Protein AF-0000000073277834 (afdb_homodimer)

Radius of gyration: 20.53 Å; Cα contacts (8 Å, |Δi|>4): 760; chains: 2; bounding box: 48×57×49 Å

Nearest PDB structures (foldseek):
  3ek3-assembly1_A-2  TM=9.175E-01  e=6.350E-20  Bacteroides fragilis NCTC 9343
  3pxv-assembly2_C  TM=8.955E-01  e=4.934E-17  Desulfitobacterium hafniense DCB-2
  3m5k-assembly1_B  TM=8.252E-01  e=4.790E-15  Parabacteroides distasonis ATCC 8503
  2ifa-assembly3_E  TM=7.719E-01  e=2.892E-09  Streptococcus mutans UA159
  8cqv-assembly1_B  TM=7.677E-01  e=5.901E-09  Bacteroides thetaiotaomicron

pLDDT: mean 97.4, std 3.64, range [61.84, 99.0]

Solvent-accessible surface area (backbone atoms only — not comparable to full-atom values): 19742 Å² total; per-residue (Å²): 131,85,57,66,52,53,51,49,45,67,64,54,61,78,45,72,50,40,30,78,58,67,70,51,70,67,58,51,49,52,24,52,51,32,25,63,43,35,70,31,54,90,69,46,66,38,49,32,38,37,36,37,54,27,66,67,59,55,49,48,49,32,52,49,13,30,51,46,26,48,68,41,92,43,67,71,46,19,51,49,26,68,68,48,72,59,75,54,39,66,34,39,31,36,37,37,38,22,17,33,73,80,41,83,36,93,47,33,65,46,30,39,27,22,14,48,44,35,24,50,52,34,32,42,71,71,68,31,27,29,31,84,33,65,70,54,47,46,33,63,71,35,61,78,65,46,60,74,63,66,66,58,89,63,46,45,78,66,41,32,35,26,35,22,37,51,38,82,87,68,82,76,77,81,82,84,71,79,77,89,35,68,49,78,42,108,130,86,57,66,50,51,50,46,46,65,63,53,61,78,45,72,50,40,30,79,59,68,71,52,70,67,58,50,49,52,24,52,51,33,26,65,41,36,70,32,46,90,68,46,66,39,48,34,38,37,36,36,55,26,67,68,58,54,50,48,48,32,52,50,14,31,51,46,25,49,67,41,92,43,66,70,46,20,50,47,27,70,67,48,72,60,74,57,38,66,34,39,30,36,36,36,38,19,19,34,73,81,48,82,36,90,44,34,65,47,30,39,26,22,14,49,43,36,23,50,50,35,31,42,72,70,67,32,29,29,30,83,33,64,70,54,47,46,31,62,71,37,60,77,64,45,60,73,63,66,66,58,90,64,46,44,78,65,41,31,36,26,35,21,37,51,39,82,88,67,82,76,78,82,82,84,68,79,75,90,35,67,46,78,42,109

Organism: Clostridium novyi (strain NT) (NCBI:txid386415)

Foldseek 3Di:
DDDPLVVLVQPQDAAQAFDLDADDPVLVVQLQVLLQPFDFDVSQSFKDKQKDQDQVLQQVLQLQLLVLQCPDPDPVSNVCSVPDDRLLNSFRMKIWMKGQQPTPGPDRVVSNVRSVVSSSSSLSVVQKHKHKGQSSVSSQVVVVSVVVSVDDPRIRTGTMMGIHHHDPPDDDDRDDDDPPPDDDDD/DDDPLVVLVQPQDAAQAFDLDADDPVLVVQLQVLLQPFDFAVSQSFKDKQKDQDQVLQQVLQLQLLVLQCPDPDPVSNVCSVPDDRLLNSFRMKIWMKGQQPTPRVDRVVSNVRSVVSSSSSLSVVQKHKHKGQSSVSSQVVVVSVVVSVDDPRIRTGTMMGIHHHDPPDDDDRDDDDPPPDDDDD

Structure (mmCIF, N/CA/C/O backbone):
data_AF-0000000073277834-model_v1
#
loop_
_entity.id
_entity.type
_entity.pdbx_description
1 polymer 'Nitroreductase family protein, putative'
#
loop_
_atom_site.group_PDB
_atom_site.id
_atom_site.type_symbol
_atom_site.label_atom_id
_atom_site.label_alt_id
_atom_site.label_comp_id
_atom_site.label_asym_id
_atom_site.label_entity_id
_atom_site.label_seq_id
_atom_site.pdbx_PDB_ins_code
_atom_site.Cartn_x
_atom_site.Cartn_y
_atom_site.Cartn_z
_atom_site.occupancy
_atom_site.B_iso_or_equiv
_atom_site.auth_seq_id
_atom_site.auth_comp_id
_atom_site.auth_asym_id
_atom_site.auth_atom_id
_atom_site.pdbx_PDB_model_num
ATOM 1 N N . MET A 1 1 ? -11.984 -4.363 24.672 1 61.84 1 MET A N 1
ATOM 2 C CA . MET A 1 1 ? -11.992 -5.457 23.703 1 61.84 1 MET A CA 1
ATOM 3 C C . MET A 1 1 ? -10.961 -5.219 22.609 1 61.84 1 MET A C 1
ATOM 5 O O . MET A 1 1 ? -10.734 -4.078 22.203 1 61.84 1 MET A O 1
ATOM 9 N N . SER A 1 2 ? -10.102 -6.273 22.203 1 87.31 2 SER A N 1
ATOM 10 C CA . SER A 1 2 ? -8.969 -6.082 21.297 1 87.31 2 SER A CA 1
ATOM 11 C C . SER A 1 2 ? -9.445 -5.715 19.891 1 87.31 2 SER A C 1
ATOM 13 O O . SER A 1 2 ? -10.531 -6.121 19.469 1 87.31 2 SER A O 1
ATOM 15 N N . ASN A 1 3 ? -9.023 -4.691 19.234 1 97.62 3 ASN A N 1
ATOM 16 C CA . ASN A 1 3 ? -9.375 -4.258 17.891 1 97.62 3 ASN A CA 1
ATOM 17 C C . ASN A 1 3 ? -8.984 -5.301 16.844 1 97.62 3 ASN A C 1
ATOM 19 O O . ASN A 1 3 ? -7.801 -5.488 16.562 1 97.62 3 ASN A O 1
ATOM 23 N N . VAL A 1 4 ? -9.992 -5.977 16.281 1 98.31 4 VAL A N 1
ATOM 24 C CA . VAL A 1 4 ? -9.805 -7.121 15.398 1 98.31 4 VAL A CA 1
ATOM 25 C C . VAL A 1 4 ? -9 -6.699 14.172 1 98.31 4 VAL A C 1
ATOM 27 O O . VAL A 1 4 ? -8.188 -7.469 13.656 1 98.31 4 VAL A O 1
ATOM 30 N N . VAL A 1 5 ? -9.203 -5.5 13.648 1 98.88 5 VAL A N 1
ATOM 31 C CA . VAL A 1 5 ? -8.492 -4.996 12.484 1 98.88 5 VAL A CA 1
ATOM 32 C C . VAL A 1 5 ? -7.004 -4.859 12.805 1 98.88 5 VAL A C 1
ATOM 34 O O . VAL A 1 5 ? -6.156 -5.367 12.062 1 98.88 5 VAL A O 1
ATOM 37 N N . ILE A 1 6 ? -6.672 -4.258 13.891 1 98.75 6 ILE A N 1
ATOM 38 C CA . ILE A 1 6 ? -5.289 -4.039 14.297 1 98.75 6 ILE A CA 1
ATOM 39 C C . ILE A 1 6 ? -4.621 -5.375 14.609 1 98.75 6 ILE A C 1
ATOM 41 O O . ILE A 1 6 ? -3.471 -5.605 14.234 1 98.75 6 ILE A O 1
ATOM 45 N N . GLU A 1 7 ? -5.324 -6.273 15.25 1 98.44 7 GLU A N 1
ATOM 46 C CA . GLU A 1 7 ? -4.789 -7.605 15.516 1 98.44 7 GLU A CA 1
ATOM 47 C C . GLU A 1 7 ? -4.48 -8.352 14.219 1 98.44 7 GLU A C 1
ATOM 49 O O . GLU A 1 7 ? -3.477 -9.055 14.125 1 98.44 7 GLU A O 1
ATOM 54 N N . THR A 1 8 ? -5.387 -8.25 13.242 1 98.75 8 THR A N 1
ATOM 55 C CA . THR A 1 8 ? -5.172 -8.891 11.953 1 98.75 8 THR A CA 1
ATOM 56 C C . THR A 1 8 ? -3.93 -8.32 11.266 1 98.75 8 THR A C 1
ATOM 58 O O . THR A 1 8 ? -3.115 -9.07 10.727 1 98.75 8 THR A O 1
ATOM 61 N N . ILE A 1 9 ? -3.758 -6.969 11.312 1 98.81 9 ILE A N 1
ATOM 62 C CA . ILE A 1 9 ? -2.586 -6.312 10.742 1 98.81 9 ILE A CA 1
ATOM 63 C C . ILE A 1 9 ? -1.319 -6.855 11.398 1 98.81 9 ILE A C 1
ATOM 65 O O . ILE A 1 9 ? -0.36 -7.219 10.711 1 98.81 9 ILE A O 1
ATOM 69 N N . LYS A 1 10 ? -1.304 -6.992 12.656 1 97.81 10 LYS A N 1
ATOM 70 C CA . LYS A 1 10 ? -0.118 -7.398 13.406 1 97.81 10 LYS A CA 1
ATOM 71 C C . LYS A 1 10 ? 0.177 -8.883 13.211 1 97.81 10 LYS A C 1
ATOM 73 O O . LYS A 1 10 ? 1.327 -9.312 13.328 1 97.81 10 LYS A O 1
ATOM 78 N N . SER A 1 11 ? -0.834 -9.656 12.906 1 96.62 11 SER A N 1
ATOM 79 C CA . SER A 1 11 ? -0.681 -11.102 12.812 1 96.62 11 SER A CA 1
ATOM 80 C C . SER A 1 11 ? -0.327 -11.531 11.391 1 96.62 11 SER A C 1
ATOM 82 O O . SER A 1 11 ? 0.136 -12.656 11.172 1 96.62 11 SER A O 1
ATOM 84 N N . ARG A 1 12 ? -0.634 -10.68 10.422 1 98 12 ARG A N 1
ATOM 85 C CA . ARG A 1 12 ? -0.376 -11.047 9.0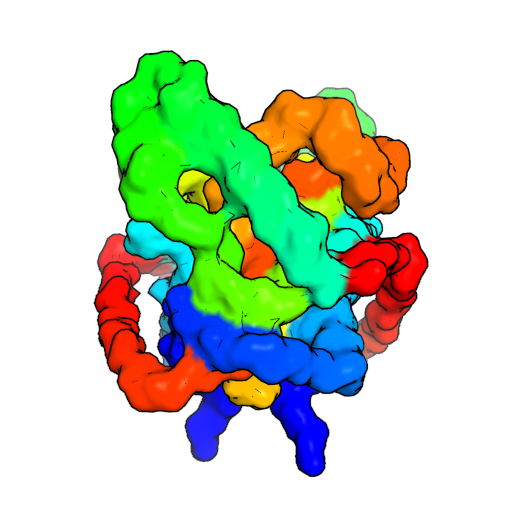31 1 98 12 ARG A CA 1
ATOM 86 C C . ARG A 1 12 ? 1.104 -11.352 8.812 1 98 12 ARG A C 1
ATOM 88 O O . ARG A 1 12 ? 1.968 -10.594 9.258 1 98 12 ARG A O 1
ATOM 95 N N . ARG A 1 13 ? 1.433 -12.461 8.148 1 97.81 13 ARG A N 1
ATOM 96 C CA . ARG A 1 13 ? 2.766 -12.914 7.762 1 97.81 13 ARG A CA 1
ATOM 97 C C . ARG A 1 13 ? 2.785 -13.391 6.312 1 97.81 13 ARG A C 1
ATOM 99 O O . ARG A 1 13 ? 1.758 -13.82 5.781 1 97.81 13 ARG A O 1
ATOM 106 N N . SER A 1 14 ? 3.965 -13.227 5.762 1 98.19 14 SER A N 1
ATOM 107 C CA . SER A 1 14 ? 4.148 -13.891 4.473 1 98.19 14 SER A CA 1
ATOM 108 C C . SER A 1 14 ? 4.152 -15.406 4.629 1 98.19 14 SER A C 1
ATOM 110 O O . SER A 1 14 ? 4.984 -15.961 5.355 1 98.19 14 SER A O 1
ATOM 112 N N . ILE A 1 15 ? 3.186 -16.047 3.971 1 98.38 15 ILE A N 1
ATOM 113 C CA . ILE A 1 15 ? 3.061 -17.5 4.051 1 98.38 15 ILE A CA 1
ATOM 114 C C . ILE A 1 15 ? 3.678 -18.141 2.811 1 98.38 15 ILE A C 1
ATOM 116 O O . ILE A 1 15 ? 3.373 -17.734 1.683 1 98.38 15 ILE A O 1
ATOM 120 N N . ARG A 1 16 ? 4.5 -19.156 2.996 1 97.75 16 ARG A N 1
ATOM 121 C CA . ARG A 1 16 ? 5.262 -19.734 1.901 1 97.75 16 ARG A CA 1
ATOM 122 C C . ARG A 1 16 ? 5.043 -21.25 1.829 1 97.75 16 ARG A C 1
ATOM 124 O O . ARG A 1 16 ? 5.891 -21.984 1.32 1 97.75 16 ARG A O 1
ATOM 131 N N . SER A 1 17 ? 4.008 -21.703 2.414 1 98 17 SER A N 1
ATOM 132 C CA . SER A 1 17 ? 3.602 -23.094 2.385 1 98 17 SER A CA 1
ATOM 133 C C . SER A 1 17 ? 2.082 -23.234 2.34 1 98 17 SER A C 1
ATOM 135 O O . SER A 1 17 ? 1.388 -22.797 3.256 1 98 17 SER A O 1
ATOM 137 N N . TYR A 1 18 ? 1.615 -23.969 1.309 1 98.44 18 TYR A N 1
ATOM 138 C CA . TYR A 1 18 ? 0.178 -24 1.061 1 98.44 18 TYR A CA 1
ATOM 139 C C . TYR A 1 18 ? -0.321 -25.422 0.875 1 98.44 18 TYR A C 1
ATOM 141 O O . TYR A 1 18 ? 0.423 -26.297 0.416 1 98.44 18 TYR A O 1
ATOM 149 N N . LYS A 1 19 ? -1.566 -25.594 1.25 1 98.38 19 LYS A N 1
ATOM 150 C CA . LYS A 1 19 ? -2.27 -26.797 0.83 1 98.38 19 LYS A CA 1
ATOM 151 C C . LYS A 1 19 ? -2.594 -26.75 -0.661 1 98.38 19 LYS A C 1
ATOM 153 O O . LYS A 1 19 ? -2.668 -25.672 -1.255 1 98.38 19 LYS A O 1
ATOM 158 N N . LYS A 1 20 ? -2.877 -27.953 -1.21 1 97.38 20 LYS A N 1
ATOM 159 C CA . LYS A 1 20 ? -3.209 -28.062 -2.629 1 97.38 20 LYS A CA 1
ATOM 160 C C . LYS A 1 20 ? -4.633 -27.578 -2.895 1 97.38 20 LYS A C 1
ATOM 162 O O . LYS A 1 20 ? -4.949 -27.141 -4 1 97.38 20 LYS A O 1
ATOM 167 N N . GLU A 1 21 ? -5.434 -27.656 -1.884 1 98.25 21 GLU A N 1
ATOM 168 C CA . GLU A 1 21 ? -6.848 -27.297 -1.992 1 98.25 21 GLU A CA 1
ATOM 169 C C . GLU A 1 21 ? -7.02 -25.844 -2.439 1 98.25 21 GLU A C 1
ATOM 171 O O . GLU A 1 21 ? -6.379 -24.953 -1.896 1 98.25 21 GLU A O 1
ATOM 176 N N . GLN A 1 22 ? -7.852 -25.656 -3.516 1 98.75 22 GLN A N 1
ATOM 177 C CA . GLN A 1 22 ? -8.148 -24.312 -4.012 1 98.75 22 GLN A CA 1
ATOM 178 C C . GLN A 1 22 ? -9.039 -23.547 -3.035 1 98.75 22 GLN A C 1
ATOM 180 O O . GLN A 1 22 ? -9.883 -24.141 -2.365 1 98.75 22 GLN A O 1
ATOM 185 N N . ILE A 1 23 ? -8.828 -22.281 -2.939 1 98.88 23 ILE A N 1
ATOM 186 C CA . ILE A 1 23 ? -9.727 -21.469 -2.117 1 98.88 23 ILE A CA 1
ATOM 187 C C . ILE A 1 23 ? -11.102 -21.406 -2.775 1 98.88 23 ILE A C 1
ATOM 189 O O . ILE A 1 23 ? -11.234 -21.609 -3.982 1 98.88 23 ILE A O 1
ATOM 193 N N . SER A 1 24 ? -12.117 -21.078 -2.033 1 98.75 24 SER A N 1
ATOM 194 C CA . SER A 1 24 ? -13.469 -21.016 -2.584 1 98.75 24 SER A CA 1
ATOM 195 C C . SER A 1 24 ? -13.664 -19.75 -3.41 1 98.75 24 SER A C 1
ATOM 197 O O . SER A 1 24 ? -12.945 -18.75 -3.229 1 98.75 24 SER A O 1
ATOM 199 N N . ASP A 1 25 ? -14.656 -19.812 -4.281 1 98.44 25 ASP A N 1
ATOM 200 C CA . ASP A 1 25 ? -15.016 -18.641 -5.062 1 98.44 25 ASP A CA 1
ATOM 201 C C . ASP A 1 25 ? -15.414 -17.484 -4.152 1 98.44 25 ASP A C 1
ATOM 203 O O . ASP A 1 25 ? -15.109 -16.328 -4.449 1 98.44 25 ASP A O 1
ATOM 207 N N . LYS A 1 26 ? -16.125 -17.797 -3.119 1 98.5 26 LYS A N 1
ATOM 208 C CA . LYS A 1 26 ? -16.547 -16.75 -2.184 1 98.5 26 LYS A CA 1
ATOM 209 C C . LYS A 1 26 ? -15.352 -16.062 -1.547 1 98.5 26 LYS A C 1
ATOM 211 O O . LYS A 1 26 ? -15.297 -14.828 -1.488 1 98.5 26 LYS A O 1
ATOM 216 N N . GLN A 1 27 ? -14.391 -16.844 -1.064 1 98.81 27 GLN A N 1
ATOM 217 C CA . GLN A 1 27 ? -13.172 -16.297 -0.481 1 98.81 27 GLN A CA 1
ATOM 218 C C . GLN A 1 27 ? -12.422 -15.43 -1.489 1 98.81 27 GLN A C 1
ATOM 220 O O . GLN A 1 27 ? -11.984 -14.328 -1.164 1 98.81 27 GLN A O 1
ATOM 225 N N . LEU A 1 28 ? -12.289 -15.961 -2.688 1 98.88 28 LEU A N 1
ATOM 226 C CA . LEU A 1 28 ? -11.602 -15.219 -3.742 1 98.88 28 LEU A CA 1
ATOM 227 C C . LEU A 1 28 ? -12.305 -13.891 -4.012 1 98.88 28 LEU A C 1
ATOM 229 O O . LEU A 1 28 ? -11.648 -12.852 -4.129 1 98.88 28 LEU A O 1
ATOM 233 N N . GLN A 1 29 ? -13.594 -13.906 -4.102 1 98.69 29 GLN A N 1
ATOM 234 C CA . GLN A 1 29 ? -14.344 -12.688 -4.379 1 98.69 29 GLN A CA 1
ATOM 235 C C . GLN A 1 29 ? -14.18 -11.672 -3.26 1 98.69 29 GLN A C 1
ATOM 237 O O . GLN A 1 29 ? -14.094 -10.469 -3.516 1 98.69 29 GLN A O 1
ATOM 242 N N . GLU A 1 30 ? -14.172 -12.094 -2.025 1 98.75 30 GLU A N 1
ATOM 243 C CA . GLU A 1 30 ? -13.961 -11.203 -0.89 1 98.75 30 GLU A CA 1
ATOM 244 C C . GLU A 1 30 ? -12.586 -10.547 -0.946 1 98.75 30 GLU A C 1
ATOM 246 O O . GLU A 1 30 ? -12.445 -9.359 -0.653 1 98.75 30 GLU A O 1
ATOM 251 N N . ILE A 1 31 ? -11.602 -11.32 -1.317 1 98.94 31 ILE A N 1
ATOM 252 C CA . ILE A 1 31 ? -10.242 -10.805 -1.438 1 98.94 31 ILE A CA 1
ATOM 253 C C . ILE A 1 31 ? -10.188 -9.758 -2.547 1 98.94 31 ILE A C 1
ATOM 255 O O . ILE A 1 31 ? -9.633 -8.672 -2.354 1 98.94 31 ILE A O 1
ATOM 259 N N . LEU A 1 32 ? -10.766 -10.07 -3.713 1 98.94 32 LEU A N 1
ATOM 260 C CA . LEU A 1 32 ? -10.773 -9.148 -4.844 1 98.94 32 LEU A CA 1
ATOM 261 C C . LEU A 1 32 ? -11.562 -7.883 -4.516 1 98.94 32 LEU A C 1
ATOM 263 O O . LEU A 1 32 ? -11.141 -6.777 -4.863 1 98.94 32 LEU A O 1
ATOM 267 N N . ASP A 1 33 ? -12.68 -8.047 -3.824 1 98.69 33 ASP A N 1
ATOM 268 C CA . ASP A 1 33 ? -13.469 -6.898 -3.391 1 98.69 33 ASP A CA 1
ATOM 269 C C . ASP A 1 33 ? -12.656 -5.984 -2.479 1 98.69 33 ASP A C 1
ATOM 271 O O . ASP A 1 33 ? -12.727 -4.758 -2.598 1 98.69 33 ASP A O 1
ATOM 275 N N . ALA A 1 34 ? -11.922 -6.555 -1.576 1 98.94 34 ALA A N 1
ATOM 276 C CA . ALA A 1 34 ? -11.062 -5.766 -0.703 1 98.94 34 ALA A CA 1
ATOM 277 C C . ALA A 1 34 ? -10.062 -4.949 -1.515 1 98.94 34 ALA A C 1
ATOM 279 O O . ALA A 1 34 ? -9.844 -3.768 -1.231 1 98.94 34 ALA A O 1
ATOM 280 N N . GLY A 1 35 ? -9.461 -5.574 -2.527 1 98.94 35 GLY A N 1
ATOM 281 C CA . GLY A 1 35 ? -8.547 -4.848 -3.396 1 98.94 35 GLY A CA 1
ATOM 282 C C . GLY A 1 35 ? -9.203 -3.674 -4.098 1 98.94 35 GLY A C 1
ATOM 283 O O . GLY A 1 35 ? -8.633 -2.58 -4.148 1 98.94 35 GLY A O 1
ATOM 284 N N . MET A 1 36 ? -10.375 -3.852 -4.586 1 98.88 36 MET A N 1
ATOM 285 C CA . MET A 1 36 ? -11.078 -2.848 -5.379 1 98.88 36 MET A CA 1
ATOM 286 C C . MET A 1 36 ? -11.562 -1.699 -4.5 1 98.88 36 MET A C 1
ATOM 288 O O . MET A 1 36 ? -11.938 -0.641 -5.004 1 98.88 36 MET A O 1
ATOM 292 N N . HIS A 1 37 ? -11.547 -1.856 -3.191 1 98.75 37 HIS A N 1
ATOM 293 C CA . HIS A 1 37 ? -11.992 -0.815 -2.271 1 98.75 37 HIS A CA 1
ATOM 294 C C . HIS A 1 37 ? -10.812 -0.009 -1.738 1 98.75 37 HIS A C 1
ATOM 296 O O . HIS A 1 37 ? -10.984 0.858 -0.878 1 98.75 37 HIS A O 1
ATOM 302 N N . ALA A 1 38 ? -9.602 -0.316 -2.229 1 98.88 38 ALA A N 1
ATOM 303 C CA . ALA A 1 38 ? -8.438 0.459 -1.803 1 98.88 38 ALA A CA 1
ATOM 304 C C . ALA A 1 38 ? -8.578 1.924 -2.207 1 98.88 38 ALA A C 1
ATOM 306 O O . ALA A 1 38 ? -9.281 2.246 -3.166 1 98.88 38 ALA A O 1
ATOM 307 N N . PRO A 1 39 ? -7.992 2.854 -1.4 1 98.56 39 PRO A N 1
ATOM 308 C CA . PRO A 1 39 ? -7.859 4.215 -1.93 1 98.56 39 PRO A CA 1
ATOM 309 C C . PRO A 1 39 ? -6.996 4.277 -3.188 1 98.56 39 PRO A C 1
ATOM 311 O O . PRO A 1 39 ? -6.156 3.4 -3.406 1 98.56 39 PRO A O 1
ATOM 314 N N . SER A 1 40 ? -7.242 5.246 -4.02 1 98.56 40 SER A N 1
ATOM 315 C CA . SER A 1 40 ? -6.426 5.555 -5.191 1 98.56 40 SER A CA 1
ATOM 316 C C . SER A 1 40 ? -6.398 7.055 -5.465 1 98.56 40 SER A C 1
ATOM 318 O O . SER A 1 40 ? -7.332 7.773 -5.102 1 98.56 40 SER A O 1
ATOM 320 N N . SER A 1 41 ? -5.242 7.492 -5.973 1 97.88 41 SER A N 1
ATOM 321 C CA . SER A 1 41 ? -5.125 8.898 -6.328 1 97.88 41 SER A CA 1
ATOM 322 C C . SER A 1 41 ? -6.262 9.336 -7.246 1 97.88 41 SER A C 1
ATOM 324 O O . SER A 1 41 ? -6.516 8.703 -8.273 1 97.88 41 SER A O 1
ATOM 326 N N . HIS A 1 42 ? -7.023 10.398 -6.781 1 95.81 42 HIS A N 1
ATOM 327 C CA . HIS A 1 42 ? -8.133 10.945 -7.543 1 95.81 42 HIS A CA 1
ATOM 328 C C . HIS A 1 42 ? -9.211 9.891 -7.789 1 95.81 42 HIS A C 1
ATOM 330 O O . HIS A 1 42 ? -9.922 9.953 -8.789 1 95.81 42 HIS A O 1
ATOM 336 N N . ASN A 1 43 ? -9.211 8.859 -6.93 1 96.88 43 ASN A N 1
ATOM 337 C CA . ASN A 1 43 ? -10.133 7.738 -7.086 1 96.88 43 ASN A CA 1
ATOM 338 C C . ASN A 1 43 ? -10.07 7.156 -8.492 1 96.88 43 ASN A C 1
ATOM 340 O O . ASN A 1 43 ? -11.102 6.797 -9.07 1 96.88 43 ASN A O 1
ATOM 344 N N . SER A 1 44 ? -8.875 7.051 -8.992 1 97.88 44 SER A N 1
ATOM 345 C CA . SER A 1 44 ? -8.68 6.586 -10.359 1 97.88 44 SER A CA 1
ATOM 346 C C . SER A 1 44 ? -8.93 5.086 -10.477 1 97.88 44 SER A C 1
ATOM 348 O O . SER A 1 44 ? -9.133 4.57 -11.578 1 97.88 44 SER A O 1
ATOM 350 N N . GLN A 1 45 ? -8.867 4.406 -9.352 1 98.31 45 GLN A N 1
ATOM 351 C CA . GLN A 1 45 ? -9.031 2.955 -9.391 1 98.31 45 GLN A CA 1
ATOM 352 C C . GLN A 1 45 ? -8.242 2.342 -10.547 1 98.31 45 GLN A C 1
ATOM 354 O O . GLN A 1 45 ? -8.797 1.591 -11.352 1 98.31 45 GLN A O 1
ATOM 359 N N . SER A 1 46 ? -6.898 2.625 -10.477 1 98.62 46 SER A N 1
ATOM 360 C CA . SER A 1 46 ? -6.031 2.414 -11.633 1 98.62 46 SER A CA 1
ATOM 361 C C . SER A 1 46 ? -5.547 0.969 -11.703 1 98.62 46 SER A C 1
ATOM 363 O O . SER A 1 46 ? -4.637 0.651 -12.477 1 98.62 46 SER A O 1
ATOM 365 N N . TRP A 1 47 ? -6.117 0.062 -11.062 1 98.88 47 TRP A N 1
ATOM 366 C CA . TRP A 1 47 ? -5.629 -1.31 -10.961 1 98.88 47 TRP A CA 1
ATOM 367 C C . TRP A 1 47 ? -6.391 -2.232 -11.906 1 98.88 47 TRP A C 1
ATOM 369 O O . TRP A 1 47 ? -7.5 -1.912 -12.336 1 98.88 47 TRP A O 1
ATOM 379 N N . HIS A 1 48 ? -5.801 -3.311 -12.234 1 98.88 48 HIS A N 1
ATOM 380 C CA . HIS A 1 48 ? -6.379 -4.492 -12.867 1 98.88 48 HIS A CA 1
ATOM 381 C C . HIS A 1 48 ? -5.844 -5.773 -12.234 1 98.88 48 HIS A C 1
ATOM 383 O O . HIS A 1 48 ? -4.652 -5.875 -11.938 1 98.88 48 HIS A O 1
ATOM 389 N N . PHE A 1 49 ? -6.73 -6.734 -12.055 1 98.94 49 PHE A N 1
ATOM 390 C CA . PHE A 1 49 ? -6.367 -7.988 -11.398 1 98.94 49 PHE A CA 1
ATOM 391 C C . PHE A 1 49 ? -6.523 -9.164 -12.352 1 98.94 49 PHE A C 1
ATOM 393 O O . PHE A 1 49 ? -7.629 -9.453 -12.812 1 98.94 49 PHE A O 1
ATOM 400 N N . THR A 1 50 ? -5.453 -9.805 -12.688 1 98.94 50 THR A N 1
ATOM 401 C CA . THR A 1 50 ? -5.473 -11.07 -13.406 1 98.94 50 THR A CA 1
ATOM 402 C C . THR A 1 50 ? -5.398 -12.25 -12.438 1 98.94 50 THR A C 1
ATOM 404 O O . THR A 1 50 ? -4.352 -12.492 -11.828 1 98.94 50 THR A O 1
ATOM 407 N N . VAL A 1 51 ? -6.5 -12.969 -12.328 1 98.94 51 VAL A N 1
ATOM 408 C CA . VAL A 1 51 ? -6.594 -14.086 -11.398 1 98.94 51 VAL A CA 1
ATOM 409 C C . VAL A 1 51 ? -6.211 -15.383 -12.117 1 98.94 51 VAL A C 1
ATOM 411 O O . VAL A 1 51 ? -6.824 -15.75 -13.117 1 98.94 51 VAL A O 1
ATOM 414 N N . ILE A 1 52 ? -5.215 -16.047 -11.586 1 98.94 52 ILE A N 1
ATOM 415 C CA . ILE A 1 52 ? -4.727 -17.281 -12.195 1 98.94 52 ILE A CA 1
ATOM 416 C C . ILE A 1 52 ? -4.914 -18.438 -11.227 1 98.94 52 ILE A C 1
ATOM 418 O O . ILE A 1 52 ? -4.309 -18.469 -10.148 1 98.94 52 ILE A O 1
ATOM 422 N N . GLN A 1 53 ? -5.707 -19.438 -11.602 1 98.75 53 GLN A N 1
ATOM 423 C CA . GLN A 1 53 ? -5.918 -20.641 -10.805 1 98.75 53 GLN A CA 1
ATOM 424 C C . GLN A 1 53 ? -5.648 -21.891 -11.633 1 98.75 53 GLN A C 1
ATOM 426 O O . GLN A 1 53 ? -5.977 -23 -11.211 1 98.75 53 GLN A O 1
ATOM 431 N N . ASN A 1 54 ? -5.035 -21.688 -12.805 1 98.44 54 ASN A N 1
ATOM 432 C CA . ASN A 1 54 ? -4.523 -22.781 -13.625 1 98.44 54 ASN A CA 1
ATOM 433 C C . ASN A 1 54 ? -3.109 -23.172 -13.219 1 98.44 54 ASN A C 1
ATOM 435 O O . ASN A 1 54 ? -2.164 -22.406 -13.414 1 98.44 54 ASN A O 1
ATOM 439 N N . GLU A 1 55 ? -2.986 -24.375 -12.688 1 98.06 55 GLU A N 1
ATOM 440 C CA . GLU A 1 55 ? -1.728 -24.844 -12.117 1 98.06 55 GLU A CA 1
ATOM 441 C C . GLU A 1 55 ? -0.605 -24.828 -13.148 1 98.06 55 GLU A C 1
ATOM 443 O O . GLU A 1 55 ? 0.531 -24.469 -12.828 1 98.06 55 GLU A O 1
ATOM 448 N N . LYS A 1 56 ? -0.872 -25.234 -14.352 1 98.25 56 LYS A N 1
ATOM 449 C CA . LYS A 1 56 ? 0.141 -25.266 -15.398 1 98.25 56 LYS A CA 1
ATOM 450 C C . LYS A 1 56 ? 0.642 -23.859 -15.734 1 98.25 56 LYS A C 1
ATOM 452 O O . LYS A 1 56 ? 1.833 -23.672 -15.984 1 98.25 56 LYS A O 1
ATOM 457 N N . VAL A 1 57 ? -0.301 -22.891 -15.766 1 98.75 57 VAL A N 1
ATOM 458 C CA . VAL A 1 57 ? 0.064 -21.516 -16.062 1 98.75 57 VAL A CA 1
ATOM 459 C C . VAL A 1 57 ? 0.915 -20.953 -14.922 1 98.75 57 VAL A C 1
ATOM 461 O O . VAL A 1 57 ? 1.928 -20.297 -15.164 1 98.75 57 VAL A O 1
ATOM 464 N N . ILE A 1 58 ? 0.55 -21.203 -13.711 1 98.81 58 ILE A N 1
ATOM 465 C CA . ILE A 1 58 ? 1.299 -20.734 -12.547 1 98.81 58 ILE A CA 1
ATOM 466 C C . ILE A 1 58 ? 2.719 -21.297 -12.586 1 98.81 58 ILE A C 1
ATOM 468 O O . ILE A 1 58 ? 3.689 -20.547 -12.406 1 98.81 58 ILE A O 1
ATOM 472 N N . GLU A 1 59 ? 2.832 -22.578 -12.867 1 98.69 59 GLU A N 1
ATOM 473 C CA . GLU A 1 59 ? 4.141 -23.219 -12.969 1 98.69 59 GLU A CA 1
ATOM 474 C C . GLU A 1 59 ? 4.961 -22.609 -14.109 1 98.69 59 GLU A C 1
ATOM 476 O O . GLU A 1 59 ? 6.164 -22.375 -13.953 1 98.69 59 GLU A O 1
ATOM 481 N N . HIS A 1 60 ? 4.305 -22.453 -15.203 1 98.81 60 HIS A N 1
ATOM 482 C CA . HIS A 1 60 ? 4.977 -21.875 -16.359 1 98.81 60 HIS A CA 1
ATOM 483 C C . HIS A 1 60 ? 5.555 -20.5 -16.047 1 98.81 60 HIS A C 1
ATOM 485 O O . HIS A 1 60 ? 6.711 -20.219 -16.359 1 98.81 60 HIS A O 1
ATOM 491 N N . ILE A 1 61 ? 4.781 -19.625 -15.391 1 98.94 61 ILE A N 1
ATOM 492 C CA . ILE A 1 61 ? 5.23 -18.297 -15.016 1 98.94 61 ILE A CA 1
ATOM 493 C C . ILE A 1 61 ? 6.438 -18.391 -14.086 1 98.94 61 ILE A C 1
ATOM 495 O O . ILE A 1 61 ? 7.441 -17.703 -14.281 1 98.94 61 ILE A O 1
ATOM 499 N N . SER A 1 62 ? 6.32 -19.219 -13.109 1 98.94 62 SER A N 1
ATOM 500 C CA . SER A 1 62 ? 7.418 -19.422 -12.164 1 98.94 62 SER A CA 1
ATOM 501 C C . SER A 1 62 ? 8.695 -19.844 -12.891 1 98.94 62 SER A C 1
ATOM 503 O O . SER A 1 62 ? 9.758 -19.266 -12.664 1 98.94 62 SER A O 1
ATOM 505 N N . ASN A 1 63 ? 8.578 -20.828 -13.758 1 98.75 63 ASN A N 1
ATOM 506 C CA . ASN A 1 63 ? 9.742 -21.359 -14.469 1 98.75 63 ASN A CA 1
ATOM 507 C C . ASN A 1 63 ? 10.375 -20.281 -15.359 1 98.75 63 ASN A C 1
ATOM 509 O O . ASN A 1 63 ? 11.602 -20.156 -15.406 1 98.75 63 ASN A O 1
ATOM 513 N N . LYS A 1 64 ? 9.555 -19.578 -16.047 1 98.81 64 LYS A N 1
ATOM 514 C CA . LYS A 1 64 ? 10.07 -18.531 -16.938 1 98.81 64 LYS A CA 1
ATOM 515 C C . LYS A 1 64 ? 10.766 -17.438 -16.141 1 98.81 64 LYS A C 1
ATOM 517 O O . LYS A 1 64 ? 11.805 -16.922 -16.562 1 98.81 64 LYS A O 1
ATOM 522 N N . ALA A 1 65 ? 10.18 -17.016 -15 1 98.88 65 ALA A N 1
ATOM 523 C CA . ALA A 1 65 ? 10.828 -16.016 -14.141 1 98.88 65 ALA A CA 1
ATOM 524 C C . ALA A 1 65 ? 12.211 -16.5 -13.703 1 98.88 65 ALA A C 1
ATOM 526 O O . ALA A 1 65 ? 13.18 -15.75 -13.766 1 98.88 65 ALA A O 1
ATOM 527 N N . LYS A 1 66 ? 12.266 -17.734 -13.305 1 98.69 66 LYS A N 1
ATOM 528 C CA . LYS A 1 66 ? 13.531 -18.297 -12.852 1 98.69 66 LYS A CA 1
ATOM 529 C C . LYS A 1 66 ? 14.555 -18.344 -13.977 1 98.69 66 LYS A C 1
ATOM 531 O O . LYS A 1 66 ? 15.734 -18.094 -13.766 1 98.69 66 LYS A O 1
ATOM 536 N N . GLU A 1 67 ? 14.109 -18.75 -15.148 1 98.62 67 GLU A N 1
ATOM 537 C CA . GLU A 1 67 ? 15 -18.75 -16.297 1 98.62 67 GLU A CA 1
ATOM 538 C C . GLU A 1 67 ? 15.625 -17.375 -16.516 1 98.62 67 GLU A C 1
ATOM 540 O O . GLU A 1 67 ? 16.828 -17.266 -16.781 1 98.62 67 GLU A O 1
ATOM 545 N N . VAL A 1 68 ? 14.773 -16.359 -16.453 1 98.75 68 VAL A N 1
ATOM 546 C CA . VAL A 1 68 ? 15.258 -15 -16.625 1 98.75 68 VAL A CA 1
ATOM 547 C C . VAL A 1 68 ? 16.266 -14.656 -15.539 1 98.75 68 VAL A C 1
ATOM 549 O O . VAL A 1 68 ? 17.312 -14.07 -15.82 1 98.75 68 VAL A O 1
ATOM 552 N N . MET A 1 69 ? 15.969 -15.023 -14.281 1 98.62 69 MET A N 1
ATOM 553 C CA . MET A 1 69 ? 16.859 -14.742 -13.164 1 98.62 69 MET A CA 1
ATOM 554 C C . MET A 1 69 ? 18.219 -15.422 -13.367 1 98.62 69 MET A C 1
ATOM 556 O O . MET A 1 69 ? 19.266 -14.797 -13.195 1 98.62 69 MET A O 1
ATOM 560 N N . ILE A 1 70 ? 18.203 -16.656 -13.773 1 98.31 70 ILE A N 1
ATOM 561 C CA . ILE A 1 70 ? 19.406 -17.469 -13.922 1 98.31 70 ILE A CA 1
ATOM 562 C C . ILE A 1 70 ? 20.25 -16.922 -15.07 1 98.31 70 ILE A C 1
ATOM 564 O O . ILE A 1 70 ? 21.484 -17 -15.023 1 98.31 70 ILE A O 1
ATOM 568 N N . SER A 1 71 ? 19.641 -16.312 -16.016 1 98.12 71 SER A N 1
ATOM 569 C CA . SER A 1 71 ? 20.344 -15.781 -17.172 1 98.12 71 SER A CA 1
ATOM 570 C C . SER A 1 71 ? 20.766 -14.328 -16.953 1 98.12 71 SER A C 1
ATOM 572 O O . SER A 1 71 ? 21.281 -13.68 -17.859 1 98.12 71 SER A O 1
ATOM 574 N N . SER A 1 72 ? 20.516 -13.867 -15.766 1 96.19 72 SER A N 1
ATOM 575 C CA . SER A 1 72 ? 20.812 -12.469 -15.461 1 96.19 72 SER A CA 1
ATOM 576 C C . SER A 1 72 ? 22.312 -12.234 -15.352 1 96.19 72 SER A C 1
ATOM 578 O O . SER A 1 72 ? 23.078 -13.164 -15.055 1 96.19 72 SER A O 1
ATOM 580 N N . GLY A 1 73 ? 22.797 -11.094 -15.711 1 94.94 73 GLY A N 1
ATOM 581 C CA . GLY A 1 73 ? 24.188 -10.734 -15.539 1 94.94 73 GLY A CA 1
ATOM 582 C C . GLY A 1 73 ? 24.547 -10.383 -14.102 1 94.94 73 GLY A C 1
ATOM 583 O O . GLY A 1 73 ? 25.703 -10.125 -13.797 1 94.94 73 GLY A O 1
ATOM 584 N N . ASP A 1 74 ? 23.594 -10.383 -13.25 1 96.19 74 ASP A N 1
ATOM 585 C CA . ASP A 1 74 ? 23.781 -10.086 -11.836 1 96.19 74 ASP A CA 1
ATOM 586 C C . ASP A 1 74 ? 23.906 -11.359 -11.008 1 96.19 74 ASP A C 1
ATOM 588 O O . ASP A 1 74 ? 22.922 -12.102 -10.859 1 96.19 74 ASP A O 1
ATOM 592 N N . ASN A 1 75 ? 25.094 -11.547 -10.422 1 97.06 75 ASN A N 1
ATOM 593 C CA . ASN A 1 75 ? 25.375 -12.789 -9.711 1 97.06 75 ASN A CA 1
ATOM 594 C C . ASN A 1 75 ? 24.391 -13.023 -8.57 1 97.06 75 ASN A C 1
ATOM 596 O O . ASN A 1 75 ? 23.984 -14.164 -8.312 1 97.06 75 ASN A O 1
ATOM 600 N N . LYS A 1 76 ? 24.062 -12 -7.848 1 95.62 76 LYS A N 1
ATOM 601 C CA . LYS A 1 76 ? 23.094 -12.141 -6.758 1 95.62 76 LYS A CA 1
ATOM 602 C C . LYS A 1 76 ? 21.75 -12.648 -7.27 1 95.62 76 LYS A C 1
ATOM 604 O O . LYS A 1 76 ? 21.156 -13.555 -6.68 1 95.62 76 LYS A O 1
ATOM 609 N N . ILE A 1 77 ? 21.297 -12.125 -8.406 1 97.12 77 ILE A N 1
ATOM 610 C CA . ILE A 1 77 ? 20.031 -12.523 -9.008 1 97.12 77 ILE A CA 1
ATOM 611 C C . ILE A 1 77 ? 20.125 -13.961 -9.508 1 97.12 77 ILE A C 1
ATOM 613 O O . ILE A 1 77 ? 19.188 -14.742 -9.336 1 97.12 77 ILE A O 1
ATOM 617 N N . VAL A 1 78 ? 21.219 -14.32 -10.102 1 98.06 78 VAL A N 1
ATOM 618 C CA . VAL A 1 78 ? 21.453 -15.68 -10.602 1 98.06 78 VAL A CA 1
ATOM 619 C C . VAL A 1 78 ? 21.328 -16.672 -9.453 1 98.06 78 VAL A C 1
ATOM 621 O O . VAL A 1 78 ? 20.656 -17.703 -9.586 1 98.06 78 VAL A O 1
ATOM 624 N N . GLN A 1 79 ? 21.922 -16.328 -8.328 1 97.94 79 GLN A N 1
ATOM 625 C CA . GLN A 1 79 ? 21.891 -17.234 -7.188 1 97.94 79 GLN A CA 1
ATOM 626 C C . GLN A 1 79 ? 20.469 -17.375 -6.637 1 97.94 79 GLN A C 1
ATOM 628 O O . GLN A 1 79 ? 20.062 -18.469 -6.246 1 97.94 79 GLN A O 1
ATOM 633 N N . ILE A 1 80 ? 19.75 -16.266 -6.617 1 96.88 80 ILE A N 1
ATOM 634 C CA . ILE A 1 80 ? 18.359 -16.328 -6.191 1 96.88 80 ILE A CA 1
ATOM 635 C C . ILE A 1 80 ? 17.578 -17.266 -7.113 1 96.88 80 ILE A C 1
ATOM 637 O O . ILE A 1 80 ? 16.844 -18.141 -6.648 1 96.88 80 ILE A O 1
ATOM 641 N N . GLY A 1 81 ? 17.703 -17.062 -8.391 1 97.75 81 GLY A N 1
ATOM 642 C CA . GLY A 1 81 ? 17.016 -17.891 -9.367 1 97.75 81 GLY A CA 1
ATOM 643 C C . GLY A 1 81 ? 17.344 -19.359 -9.242 1 97.75 81 GLY A C 1
ATOM 644 O O . GLY A 1 81 ? 16.453 -20.219 -9.305 1 97.75 81 GLY A O 1
ATOM 645 N N . LYS A 1 82 ? 18.641 -19.672 -9.078 1 97.38 82 LYS A N 1
ATOM 646 C CA . LYS A 1 82 ? 19.094 -21.047 -8.961 1 97.38 82 LYS A CA 1
ATOM 647 C C . LYS A 1 82 ? 18.562 -21.688 -7.68 1 97.38 82 LYS A C 1
ATOM 649 O O . LYS A 1 82 ? 18.297 -22.891 -7.652 1 97.38 82 LYS A O 1
ATOM 654 N N . GLY A 1 83 ? 18.453 -20.906 -6.703 1 96.75 83 GLY A N 1
ATOM 655 C CA . GLY A 1 83 ? 18.062 -21.438 -5.406 1 96.75 83 GLY A CA 1
ATOM 656 C C . GLY A 1 83 ? 16.562 -21.422 -5.188 1 96.75 83 GLY A C 1
ATOM 657 O O . GLY A 1 83 ? 16.062 -22.062 -4.262 1 96.75 83 GLY A O 1
ATOM 658 N N . ALA A 1 84 ? 15.898 -20.75 -6.035 1 95.19 84 ALA A N 1
ATOM 659 C CA . ALA A 1 84 ? 14.461 -20.594 -5.832 1 95.19 84 ALA A CA 1
ATOM 660 C C . ALA A 1 84 ? 13.703 -21.844 -6.289 1 95.19 84 ALA A C 1
ATOM 662 O O . ALA A 1 84 ? 14.039 -22.438 -7.312 1 95.19 84 ALA A O 1
ATOM 663 N N . GLY A 1 85 ? 12.742 -22.344 -5.477 1 96.69 85 GLY A N 1
ATOM 664 C CA . GLY A 1 85 ? 11.711 -23.219 -6.008 1 96.69 85 GLY A CA 1
ATOM 665 C C . GLY A 1 85 ? 10.656 -22.484 -6.805 1 96.69 85 GLY A C 1
ATOM 666 O O . GLY A 1 85 ? 10.969 -21.562 -7.551 1 96.69 85 GLY A O 1
ATOM 667 N N . ASN A 1 86 ? 9.445 -23.031 -6.773 1 98.44 86 ASN A N 1
ATOM 668 C CA . ASN A 1 86 ? 8.336 -22.266 -7.332 1 98.44 86 ASN A CA 1
ATOM 669 C C . ASN A 1 86 ? 8.203 -20.891 -6.664 1 98.44 86 ASN A C 1
ATOM 671 O O . ASN A 1 86 ? 8.086 -20.797 -5.441 1 98.44 86 ASN A O 1
ATOM 675 N N . ILE A 1 87 ? 8.219 -19.812 -7.449 1 98.81 87 ILE A N 1
ATOM 676 C CA . ILE A 1 87 ? 8.312 -18.484 -6.859 1 98.81 87 ILE A CA 1
ATOM 677 C C . ILE A 1 87 ? 6.992 -18.141 -6.164 1 98.81 87 ILE A C 1
ATOM 679 O O . ILE A 1 87 ? 6.918 -17.172 -5.406 1 98.81 87 ILE A O 1
ATOM 683 N N . PHE A 1 88 ? 5.953 -18.906 -6.398 1 98.88 88 PHE A N 1
ATOM 684 C CA . PHE A 1 88 ? 4.664 -18.688 -5.75 1 98.88 88 PHE A CA 1
ATOM 685 C C . PHE A 1 88 ? 4.449 -19.719 -4.637 1 98.88 88 PHE A C 1
ATOM 687 O O . PHE A 1 88 ? 3.352 -19.812 -4.086 1 98.88 88 PHE A O 1
ATOM 694 N N . TYR A 1 89 ? 5.426 -20.594 -4.352 1 98.38 89 TYR A N 1
ATOM 695 C CA . TYR A 1 89 ? 5.43 -21.562 -3.26 1 98.38 89 TYR A CA 1
ATOM 696 C C . TYR A 1 89 ? 4.301 -22.578 -3.418 1 98.38 89 TYR A C 1
ATOM 698 O O . TYR A 1 89 ? 3.689 -22.984 -2.432 1 98.38 89 TYR A O 1
ATOM 706 N N . GLU A 1 90 ? 3.928 -22.797 -4.656 1 98.19 90 GLU A N 1
ATOM 707 C CA . GLU A 1 90 ? 2.934 -23.812 -5.02 1 98.19 90 GLU A CA 1
ATOM 708 C C . GLU A 1 90 ? 1.535 -23.391 -4.578 1 98.19 90 GLU A C 1
ATOM 710 O O . GLU A 1 90 ? 0.66 -24.234 -4.379 1 98.19 90 GLU A O 1
ATOM 715 N N . ALA A 1 91 ? 1.342 -22.125 -4.34 1 98.81 91 ALA A N 1
ATOM 716 C CA . ALA A 1 91 ? 0.001 -21.641 -4.023 1 98.81 91 ALA A CA 1
ATOM 717 C C . ALA A 1 91 ? -0.969 -21.922 -5.168 1 98.81 91 ALA A C 1
ATOM 719 O O . ALA A 1 91 ? -0.604 -21.812 -6.34 1 98.81 91 ALA A O 1
ATOM 720 N N . PRO A 1 92 ? -2.197 -22.234 -4.836 1 98.88 92 PRO A N 1
ATOM 721 C CA . PRO A 1 92 ? -3.158 -22.609 -5.883 1 98.88 92 PRO A CA 1
ATOM 722 C C . PRO A 1 92 ? -3.77 -21.391 -6.578 1 98.88 92 PRO A C 1
ATOM 724 O O . PRO A 1 92 ? -4.43 -21.531 -7.609 1 98.88 92 PRO A O 1
ATOM 727 N N . THR A 1 93 ? -3.664 -20.203 -6.047 1 98.94 93 THR A N 1
ATOM 728 C CA . THR A 1 93 ? -4.203 -18.984 -6.625 1 98.94 93 THR A CA 1
ATOM 729 C C . THR A 1 93 ? -3.133 -17.891 -6.676 1 98.94 93 THR A C 1
ATOM 731 O O . THR A 1 93 ? -2.445 -17.641 -5.684 1 98.94 93 THR A O 1
ATOM 734 N N . VAL A 1 94 ? -2.934 -17.312 -7.848 1 98.94 94 VAL A N 1
ATOM 735 C CA . VAL A 1 94 ? -2.053 -16.156 -8.039 1 98.94 94 VAL A CA 1
ATOM 736 C C . VAL A 1 94 ? -2.84 -14.992 -8.641 1 98.94 94 VAL A C 1
ATOM 738 O O . VAL A 1 94 ? -3.652 -15.188 -9.547 1 98.94 94 VAL A O 1
ATOM 741 N N . ILE A 1 95 ? -2.686 -13.836 -8.102 1 99 95 ILE A N 1
ATOM 742 C CA . ILE A 1 95 ? -3.32 -12.633 -8.633 1 99 95 ILE A CA 1
ATOM 743 C C . ILE A 1 95 ? -2.25 -11.633 -9.07 1 99 95 ILE A C 1
ATOM 745 O O . ILE A 1 95 ? -1.513 -11.102 -8.242 1 99 95 ILE A O 1
ATOM 749 N N . VAL A 1 96 ? -2.121 -11.398 -10.352 1 99 96 VAL A N 1
ATOM 750 C CA . VAL A 1 96 ? -1.233 -10.375 -10.891 1 99 96 VAL A CA 1
ATOM 751 C C . VAL A 1 96 ? -1.92 -9.016 -10.828 1 99 96 VAL A C 1
ATOM 753 O O . VAL A 1 96 ? -3.068 -8.867 -11.25 1 99 96 VAL A O 1
ATOM 756 N N . VAL A 1 97 ? -1.268 -8.047 -10.289 1 98.94 97 VAL A N 1
ATOM 757 C CA . VAL A 1 97 ? -1.815 -6.707 -10.125 1 98.94 97 VAL A CA 1
ATOM 758 C C . VAL A 1 97 ? -1.118 -5.742 -11.086 1 98.94 97 VAL A C 1
ATOM 760 O O . VAL A 1 97 ? 0.098 -5.555 -11.008 1 98.94 97 VAL A O 1
ATOM 763 N N . SER A 1 98 ? -1.894 -5.133 -11.969 1 98.94 98 SER A N 1
ATOM 764 C CA . SER A 1 98 ? -1.395 -4.23 -13 1 98.94 98 SER A CA 1
ATOM 765 C C . SER A 1 98 ? -2.002 -2.838 -12.859 1 98.94 98 SER A C 1
ATOM 767 O O . SER A 1 98 ? -3.088 -2.684 -12.297 1 98.94 98 SER A O 1
ATOM 769 N N . GLY A 1 99 ? -1.243 -1.862 -13.258 1 98.81 99 GLY A N 1
ATOM 770 C CA . GLY A 1 99 ? -1.7 -0.485 -13.172 1 98.81 99 GLY A CA 1
ATOM 771 C C . GLY A 1 99 ? -1.92 0.156 -14.531 1 98.81 99 GLY A C 1
ATOM 772 O O . GLY A 1 99 ? -1.154 -0.083 -15.469 1 98.81 99 GLY A O 1
ATOM 773 N N . ASN A 1 100 ? -2.93 0.983 -14.656 1 98.5 100 ASN A N 1
ATOM 774 C CA . ASN A 1 100 ? -3.268 1.729 -15.859 1 98.5 100 ASN A CA 1
ATOM 775 C C . ASN A 1 100 ? -2.383 2.961 -16.031 1 98.5 100 ASN A C 1
ATOM 777 O O . ASN A 1 100 ? -2.641 4 -15.414 1 98.5 100 ASN A O 1
ATOM 781 N N . GLN A 1 101 ? -1.491 2.938 -16.906 1 97.06 101 GLN A N 1
ATOM 782 C CA . GLN A 1 101 ? -0.511 4.004 -17.078 1 97.06 101 GLN A CA 1
ATOM 783 C C . GLN A 1 101 ? -1.165 5.27 -17.625 1 97.06 101 GLN A C 1
ATOM 785 O O . GLN A 1 101 ? -0.579 6.352 -17.578 1 97.06 101 GLN A O 1
ATOM 790 N N . ASN A 1 102 ? -2.322 5.145 -18.141 1 96.19 102 ASN A N 1
ATOM 791 C CA . ASN A 1 102 ? -3.018 6.289 -18.719 1 96.19 102 ASN A CA 1
ATOM 792 C C . ASN A 1 102 ? -3.969 6.934 -17.719 1 96.19 102 ASN A C 1
ATOM 794 O O . ASN A 1 102 ? -4.652 7.906 -18.031 1 96.19 102 ASN A O 1
ATOM 798 N N . SER A 1 103 ? -4.035 6.355 -16.516 1 95.56 103 SER A N 1
ATOM 799 C CA . SER A 1 103 ? -4.914 6.926 -15.5 1 95.56 103 SER A CA 1
ATOM 800 C C . SER A 1 103 ? -4.375 8.258 -14.984 1 95.56 103 SER A C 1
ATOM 802 O O . SER A 1 103 ? -3.232 8.617 -15.273 1 95.56 103 SER A O 1
ATOM 804 N N . ASN A 1 104 ? -5.176 9 -14.406 1 91.56 104 ASN A N 1
ATOM 805 C CA . ASN A 1 104 ? -4.758 10.258 -13.797 1 91.56 104 ASN A CA 1
ATOM 806 C C . ASN A 1 104 ? -4.09 10.031 -12.445 1 91.56 104 ASN A C 1
ATOM 808 O O . ASN A 1 104 ? -3.941 10.969 -11.656 1 91.56 104 ASN A O 1
ATOM 812 N N . SER A 1 105 ? -3.754 8.609 -12.367 1 84.81 105 SER A N 1
ATOM 813 C CA . SER A 1 105 ? -3.045 8.273 -11.141 1 84.81 105 SER A CA 1
ATOM 814 C C . SER A 1 105 ? -1.629 8.836 -11.148 1 84.81 105 SER A C 1
ATOM 816 O O . SER A 1 105 ? -0.902 8.695 -12.133 1 84.81 105 SER A O 1
ATOM 818 N N . GLY A 1 106 ? -1.129 9.898 -10.336 1 87.56 106 GLY A N 1
ATOM 819 C CA . GLY A 1 106 ? 0.252 10.328 -10.195 1 87.56 106 GLY A CA 1
ATOM 820 C C . GLY A 1 106 ? 1.226 9.18 -10.031 1 87.56 106 GLY A C 1
ATOM 821 O O . GLY A 1 106 ? 2.412 9.312 -10.344 1 87.56 106 GLY A O 1
ATOM 822 N N . SER A 1 107 ? 0.863 7.996 -9.695 1 94.75 107 SER A N 1
ATOM 823 C CA . SER A 1 107 ? 1.657 6.781 -9.555 1 94.75 107 SER A CA 1
ATOM 824 C C . SER A 1 107 ? 0.766 5.555 -9.398 1 94.75 107 SER A C 1
ATOM 826 O O . SER A 1 107 ? 0.281 5.27 -8.297 1 94.75 107 SER A O 1
ATOM 828 N N . THR A 1 108 ? 0.671 4.719 -10.406 1 98.19 108 THR A N 1
ATOM 829 C CA . THR A 1 108 ? -0.214 3.559 -10.391 1 98.19 108 THR A CA 1
ATOM 830 C C . THR A 1 108 ? 0.319 2.48 -9.453 1 98.19 108 THR A C 1
ATOM 832 O O . THR A 1 108 ? -0.456 1.719 -8.875 1 98.19 108 THR A O 1
ATOM 835 N N . VAL A 1 109 ? 1.67 2.406 -9.281 1 98.62 109 VAL A N 1
ATOM 836 C CA . VAL A 1 109 ? 2.238 1.382 -8.406 1 98.62 109 VAL A CA 1
ATOM 837 C C . VAL A 1 109 ? 1.817 1.641 -6.961 1 98.62 109 VAL A C 1
ATOM 839 O O . VAL A 1 109 ? 1.609 0.7 -6.191 1 98.62 109 VAL A O 1
ATOM 842 N N . VAL A 1 110 ? 1.634 2.912 -6.59 1 98.75 110 VAL A N 1
ATOM 843 C CA . VAL A 1 110 ? 1.204 3.291 -5.25 1 98.75 110 VAL A CA 1
ATOM 844 C C . VAL A 1 110 ? -0.244 2.857 -5.027 1 98.75 110 VAL A C 1
ATOM 846 O O . VAL A 1 110 ? -0.56 2.219 -4.02 1 98.75 110 VAL A O 1
ATOM 849 N N . ASP A 1 111 ? -1.136 3.152 -6.027 1 98.88 111 ASP A N 1
ATOM 850 C CA . ASP A 1 111 ? -2.52 2.691 -5.969 1 98.88 111 ASP A CA 1
ATOM 851 C C . ASP A 1 111 ? -2.588 1.171 -5.852 1 98.88 111 ASP A C 1
ATOM 853 O O . ASP A 1 111 ? -3.32 0.641 -5.012 1 98.88 111 ASP A O 1
ATOM 857 N N . CYS A 1 112 ? -1.826 0.508 -6.664 1 98.94 112 CYS A N 1
ATOM 858 C CA . CYS A 1 112 ? -1.814 -0.95 -6.695 1 98.94 112 CYS A CA 1
ATOM 859 C C . CYS A 1 112 ? -1.286 -1.521 -5.383 1 98.94 112 CYS A C 1
ATOM 861 O O . CYS A 1 112 ? -1.743 -2.57 -4.93 1 98.94 112 CYS A O 1
ATOM 863 N N . SER A 1 113 ? -0.304 -0.848 -4.777 1 98.94 113 SER A N 1
ATOM 864 C CA . SER A 1 113 ? 0.257 -1.312 -3.514 1 98.94 113 SER A CA 1
ATOM 865 C C . SER A 1 113 ? -0.778 -1.253 -2.395 1 98.94 113 SER A C 1
ATOM 867 O O . SER A 1 113 ? -0.853 -2.158 -1.562 1 98.94 113 SER A O 1
ATOM 869 N N . ALA A 1 114 ? -1.545 -0.196 -2.344 1 98.94 114 ALA A N 1
ATOM 870 C CA . ALA A 1 114 ? -2.637 -0.121 -1.378 1 98.94 114 ALA A CA 1
ATOM 871 C C . ALA A 1 114 ? -3.633 -1.259 -1.586 1 98.94 114 ALA A C 1
ATOM 873 O O . ALA A 1 114 ? -4.09 -1.878 -0.622 1 98.94 114 ALA A O 1
ATOM 874 N N . ALA A 1 115 ? -3.961 -1.517 -2.834 1 98.94 115 ALA A N 1
ATOM 875 C CA . ALA A 1 115 ? -4.887 -2.6 -3.16 1 98.94 115 ALA A CA 1
ATOM 876 C C . ALA A 1 115 ? -4.324 -3.951 -2.729 1 98.94 115 ALA A C 1
ATOM 878 O O . ALA A 1 115 ? -5.047 -4.785 -2.186 1 98.94 115 ALA A O 1
ATOM 879 N N . ILE A 1 116 ? -3.061 -4.172 -3.002 1 99 116 ILE A N 1
ATOM 880 C CA . ILE A 1 116 ? -2.404 -5.418 -2.615 1 99 116 ILE A CA 1
ATOM 881 C C . ILE A 1 116 ? -2.482 -5.594 -1.102 1 99 116 ILE A C 1
ATOM 883 O O . ILE A 1 116 ? -2.848 -6.664 -0.613 1 99 116 ILE A O 1
ATOM 887 N N . GLU A 1 117 ? -2.16 -4.535 -0.358 1 99 117 GLU A N 1
ATOM 888 C CA . GLU A 1 117 ? -2.188 -4.672 1.096 1 99 117 GLU A CA 1
ATOM 889 C C . GLU A 1 117 ? -3.596 -4.977 1.595 1 99 117 GLU A C 1
ATOM 891 O O . GLU A 1 117 ? -3.775 -5.789 2.506 1 99 117 GLU A O 1
ATOM 896 N N . ASN A 1 118 ? -4.617 -4.32 1.021 1 98.94 118 ASN A N 1
ATOM 897 C CA . ASN A 1 118 ? -5.996 -4.68 1.341 1 98.94 118 ASN A CA 1
ATOM 898 C C . ASN A 1 118 ? -6.25 -6.168 1.132 1 98.94 118 ASN A C 1
ATOM 900 O O . ASN A 1 118 ? -6.848 -6.828 1.984 1 98.94 118 ASN A O 1
ATOM 904 N N . MET A 1 119 ? -5.832 -6.699 0.034 1 99 119 MET A N 1
ATOM 905 C CA . MET A 1 119 ? -6.078 -8.102 -0.298 1 99 119 MET A CA 1
ATOM 906 C C . MET A 1 119 ? -5.352 -9.023 0.673 1 99 119 MET A C 1
ATOM 908 O O . MET A 1 119 ? -5.891 -10.062 1.074 1 99 119 MET A O 1
ATOM 912 N N . LEU A 1 120 ? -4.102 -8.68 1.021 1 99 120 LEU A N 1
ATOM 913 C CA . LEU A 1 120 ? -3.348 -9.484 1.979 1 99 120 LEU A CA 1
ATOM 914 C C . LEU A 1 120 ? -4.055 -9.523 3.33 1 99 120 LEU A C 1
ATOM 916 O O . LEU A 1 120 ? -4.152 -10.586 3.955 1 99 120 LEU A O 1
ATOM 920 N N . LEU A 1 121 ? -4.551 -8.422 3.791 1 98.94 121 LEU A N 1
ATOM 921 C CA . LEU A 1 121 ? -5.25 -8.359 5.07 1 98.94 121 LEU A CA 1
ATOM 922 C C . LEU A 1 121 ? -6.574 -9.109 5.004 1 98.94 121 LEU A C 1
ATOM 924 O O . LEU A 1 121 ? -6.969 -9.773 5.965 1 98.94 121 LEU A O 1
ATOM 928 N N . ALA A 1 122 ? -7.289 -8.953 3.881 1 98.94 122 ALA A N 1
ATOM 929 C CA . ALA A 1 122 ? -8.516 -9.734 3.693 1 98.94 122 ALA A CA 1
ATOM 930 C C . ALA A 1 122 ? -8.227 -11.234 3.77 1 98.94 122 ALA A C 1
ATOM 932 O O . ALA A 1 122 ? -8.938 -11.969 4.453 1 98.94 122 ALA A O 1
ATOM 933 N N . ALA A 1 123 ? -7.188 -11.703 3.09 1 98.94 123 ALA A N 1
ATOM 934 C CA . ALA A 1 123 ? -6.812 -13.117 3.125 1 98.94 123 ALA A CA 1
ATOM 935 C C . ALA A 1 123 ? -6.547 -13.578 4.555 1 98.94 123 ALA A C 1
ATOM 937 O O . ALA A 1 123 ? -7.07 -14.609 4.988 1 98.94 123 ALA A O 1
ATOM 938 N N . GLU A 1 124 ? -5.762 -12.805 5.273 1 98.81 124 GLU A N 1
ATOM 939 C CA . GLU A 1 124 ? -5.465 -13.133 6.664 1 98.81 124 GLU A CA 1
ATOM 940 C C . GLU A 1 124 ? -6.742 -13.242 7.488 1 98.81 124 GLU A C 1
ATOM 942 O O . GLU A 1 124 ? -6.898 -14.172 8.281 1 98.81 124 GLU A O 1
ATOM 947 N N . SER A 1 125 ? -7.668 -12.336 7.293 1 98.81 125 SER A N 1
ATOM 948 C CA . SER A 1 125 ? -8.898 -12.305 8.07 1 98.81 125 SER A CA 1
ATOM 949 C C . SER A 1 125 ? -9.789 -13.5 7.754 1 98.81 125 SER A C 1
ATOM 951 O O . SER A 1 125 ? -10.672 -13.859 8.539 1 98.81 125 SER A O 1
ATOM 953 N N . LEU A 1 126 ? -9.586 -14.086 6.621 1 98.75 126 LEU A N 1
ATOM 954 C CA . LEU A 1 126 ? -10.367 -15.234 6.18 1 98.75 126 LEU A CA 1
ATOM 955 C C . LEU A 1 126 ? -9.68 -16.547 6.562 1 98.75 126 LEU A C 1
ATOM 957 O O . LEU A 1 126 ? -10.148 -17.625 6.199 1 98.75 126 LEU A O 1
ATOM 961 N N . GLY A 1 127 ? -8.539 -16.422 7.242 1 98 127 GLY A N 1
ATOM 962 C CA . GLY A 1 127 ? -7.789 -17.609 7.652 1 98 127 GLY A CA 1
ATOM 963 C C . GLY A 1 127 ? -6.918 -18.172 6.547 1 98 127 GLY A C 1
ATOM 964 O O . GLY A 1 127 ? -6.457 -19.312 6.637 1 98 127 GLY A O 1
ATOM 965 N N . LEU A 1 128 ? -6.754 -17.484 5.484 1 98.81 128 LEU A N 1
ATOM 966 C CA . LEU A 1 128 ? -5.926 -17.906 4.359 1 98.81 128 LEU A CA 1
ATOM 967 C C . LEU A 1 128 ? -4.496 -17.391 4.52 1 98.81 128 LEU A C 1
ATOM 969 O O . LEU A 1 128 ? -4.258 -16.438 5.254 1 98.81 128 LEU A O 1
ATOM 973 N N . GLY A 1 129 ? -3.531 -18.109 3.916 1 98.69 129 GLY A N 1
ATOM 974 C CA . GLY A 1 129 ? -2.178 -17.609 3.748 1 98.69 129 GLY A CA 1
ATOM 975 C C . GLY A 1 129 ? -1.996 -16.797 2.479 1 98.69 129 GLY A C 1
ATOM 976 O O . GLY A 1 129 ? -2.697 -17.016 1.489 1 98.69 129 GLY A O 1
ATOM 977 N N . SER A 1 130 ? -1.082 -15.883 2.48 1 98.88 130 SER A N 1
ATOM 978 C CA . SER A 1 130 ? -0.755 -15.094 1.296 1 98.88 130 SER A CA 1
ATOM 979 C C . SER A 1 130 ? 0.667 -14.547 1.369 1 98.88 130 SER A C 1
ATOM 981 O O . SER A 1 130 ? 1.29 -14.562 2.434 1 98.88 130 SER A O 1
ATOM 983 N N . ILE A 1 131 ? 1.162 -14.148 0.238 1 98.88 131 ILE A N 1
ATOM 984 C CA . ILE A 1 131 ? 2.469 -13.5 0.176 1 98.88 131 ILE A CA 1
ATOM 985 C C . ILE A 1 131 ? 2.523 -12.555 -1.025 1 98.88 131 ILE A C 1
ATOM 987 O O . ILE A 1 131 ? 1.931 -12.844 -2.07 1 98.88 131 ILE A O 1
ATOM 991 N N . TRP A 1 132 ? 3.141 -11.375 -0.802 1 98.88 132 TRP A N 1
ATOM 992 C CA . TRP A 1 132 ? 3.479 -10.414 -1.846 1 98.88 132 TRP A CA 1
ATOM 993 C C . TRP A 1 132 ? 4.676 -10.891 -2.658 1 98.88 132 TRP A C 1
ATOM 995 O O . TRP A 1 132 ? 5.773 -11.055 -2.119 1 98.88 132 TRP A O 1
ATOM 1005 N N . ILE A 1 133 ? 4.523 -11.094 -4.004 1 98.75 133 ILE A N 1
ATOM 1006 C CA . ILE A 1 133 ? 5.555 -11.695 -4.84 1 98.75 133 ILE A CA 1
ATOM 1007 C C . ILE A 1 133 ? 6.23 -10.625 -5.688 1 98.75 133 ILE A C 1
ATOM 1009 O O . ILE A 1 133 ? 5.633 -10.102 -6.633 1 98.75 133 ILE A O 1
ATOM 1013 N N . GLY A 1 134 ? 7.461 -10.32 -5.379 1 98.19 134 GLY A N 1
ATOM 1014 C CA . GLY A 1 134 ? 8.266 -9.406 -6.172 1 98.19 134 GLY A CA 1
ATOM 1015 C C . GLY A 1 134 ? 9.016 -10.094 -7.297 1 98.19 134 GLY A C 1
ATOM 1016 O O . GLY A 1 134 ? 9.195 -9.516 -8.375 1 98.19 134 GLY A O 1
ATOM 1017 N N . LEU A 1 135 ? 9.391 -11.359 -7.184 1 98.19 135 LEU A N 1
ATOM 1018 C CA . LEU A 1 135 ? 10.234 -12.07 -8.141 1 98.19 135 LEU A CA 1
ATOM 1019 C C . LEU A 1 135 ? 9.516 -12.242 -9.477 1 98.19 135 LEU A C 1
ATOM 1021 O O . LEU A 1 135 ? 10.156 -12.508 -10.492 1 98.19 135 LEU A O 1
ATOM 1025 N N . ILE A 1 136 ? 8.211 -12.023 -9.484 1 98.81 136 ILE A N 1
ATOM 1026 C CA . ILE A 1 136 ? 7.461 -12.156 -10.734 1 98.81 136 ILE A CA 1
ATOM 1027 C C . ILE A 1 136 ? 7.891 -11.07 -11.719 1 98.81 136 ILE A C 1
ATOM 1029 O O . ILE A 1 136 ? 7.617 -11.172 -12.914 1 98.81 136 ILE A O 1
ATOM 1033 N N . LYS A 1 137 ? 8.516 -10.023 -11.273 1 98.38 137 LYS A N 1
ATOM 1034 C CA . LYS A 1 137 ? 8.969 -8.938 -12.141 1 98.38 137 LYS A CA 1
ATOM 1035 C C . LYS A 1 137 ? 9.867 -9.461 -13.25 1 98.38 137 LYS A C 1
ATOM 1037 O O . LYS A 1 137 ? 9.914 -8.898 -14.344 1 98.38 137 LYS A O 1
ATOM 1042 N N . PHE A 1 138 ? 10.609 -10.516 -12.992 1 98.69 138 PHE A N 1
ATOM 1043 C CA . PHE A 1 138 ? 11.484 -11.094 -14 1 98.69 138 PHE A CA 1
ATOM 1044 C C . PHE A 1 138 ? 10.68 -11.727 -15.125 1 98.69 138 PHE A C 1
ATOM 1046 O O . PHE A 1 138 ? 11.062 -11.656 -16.297 1 98.69 138 PHE A O 1
ATOM 1053 N N . PHE A 1 139 ? 9.555 -12.336 -14.781 1 98.88 139 PHE A N 1
ATOM 1054 C CA . PHE A 1 139 ? 8.633 -12.812 -15.812 1 98.88 139 PHE A CA 1
ATOM 1055 C C . PHE A 1 139 ? 8.094 -11.648 -16.641 1 98.88 139 PHE A C 1
ATOM 1057 O O . PHE A 1 139 ? 7.914 -11.773 -17.844 1 98.88 139 PHE A O 1
ATOM 1064 N N . PHE A 1 140 ? 7.898 -10.508 -16.016 1 98.88 140 PHE A N 1
ATOM 1065 C CA . PHE A 1 140 ? 7.281 -9.367 -16.672 1 98.88 140 PHE A CA 1
ATOM 1066 C C . PHE A 1 140 ? 8.211 -8.773 -17.734 1 98.88 140 PHE A C 1
ATOM 1068 O O . PHE A 1 140 ? 7.793 -7.953 -18.547 1 98.88 140 PHE A O 1
ATOM 1075 N N . THR A 1 141 ? 9.508 -9.18 -17.75 1 98.44 141 THR A N 1
ATOM 1076 C CA . THR A 1 141 ? 10.43 -8.711 -18.781 1 98.44 141 THR A CA 1
ATOM 1077 C C . THR A 1 141 ? 10.203 -9.453 -20.094 1 98.44 141 THR A C 1
ATOM 1079 O O . THR A 1 141 ? 10.711 -9.039 -21.141 1 98.44 141 THR A O 1
ATOM 1082 N N . LEU A 1 142 ? 9.445 -10.523 -20 1 98.5 142 LEU A N 1
ATOM 1083 C CA . LEU A 1 142 ? 9.156 -11.32 -21.188 1 98.5 142 LEU A CA 1
ATOM 1084 C C . LEU A 1 142 ? 7.852 -10.875 -21.844 1 98.5 142 LEU A C 1
ATOM 1086 O O . LEU A 1 142 ? 6.805 -11.492 -21.625 1 98.5 142 LEU A O 1
ATOM 1090 N N . ASP A 1 143 ? 7.969 -9.938 -22.734 1 97.31 143 ASP A N 1
ATOM 1091 C CA . ASP A 1 143 ? 6.805 -9.273 -23.312 1 97.31 143 ASP A CA 1
ATOM 1092 C C . ASP A 1 143 ? 5.848 -10.281 -23.953 1 97.31 143 ASP A C 1
ATOM 1094 O O . ASP A 1 143 ? 4.633 -10.203 -23.75 1 97.31 143 ASP A O 1
ATOM 1098 N N . ASP A 1 144 ? 6.383 -11.211 -24.672 1 97.19 144 ASP A N 1
ATOM 1099 C CA . ASP A 1 144 ? 5.547 -12.18 -25.375 1 97.19 144 ASP A CA 1
ATOM 1100 C C . ASP A 1 144 ? 4.797 -13.078 -24.391 1 97.19 144 ASP A C 1
ATOM 1102 O O . ASP A 1 144 ? 3.674 -13.5 -24.672 1 97.19 144 ASP A O 1
ATOM 1106 N N . GLU A 1 145 ? 5.402 -13.398 -23.25 1 98.25 145 GLU A N 1
ATOM 1107 C CA . GLU A 1 145 ? 4.762 -14.227 -22.219 1 98.25 145 GLU A CA 1
ATOM 1108 C C . GLU A 1 145 ? 3.68 -13.438 -21.484 1 98.25 145 GLU A C 1
ATOM 1110 O O . GLU A 1 145 ? 2.609 -13.977 -21.188 1 98.25 145 GLU A O 1
ATOM 1115 N N . VAL A 1 146 ? 3.98 -12.133 -21.266 1 98.44 146 VAL A N 1
ATOM 1116 C CA . VAL A 1 146 ? 3.055 -11.281 -20.516 1 98.44 146 VAL A CA 1
ATOM 1117 C C . VAL A 1 146 ? 1.771 -11.094 -21.328 1 98.44 146 VAL A C 1
ATOM 1119 O O . VAL A 1 146 ? 0.679 -11.023 -20.766 1 98.44 146 VAL A O 1
ATOM 1122 N N . LYS A 1 147 ? 1.846 -11.047 -22.609 1 96.69 147 LYS A N 1
ATOM 1123 C CA . LYS A 1 147 ? 0.686 -10.898 -23.484 1 96.69 147 LYS A CA 1
ATOM 1124 C C . LYS A 1 147 ? -0.317 -12.023 -23.266 1 96.69 147 LYS A C 1
ATOM 1126 O O . LYS A 1 147 ? -1.524 -11.828 -23.422 1 96.69 147 LYS A O 1
ATOM 1131 N N . LYS A 1 148 ? 0.156 -13.156 -22.828 1 97.19 148 LYS A N 1
ATOM 1132 C CA . LYS A 1 148 ? -0.695 -14.328 -22.625 1 97.19 148 LYS A CA 1
ATOM 1133 C C . LYS A 1 148 ? -1.559 -14.18 -21.375 1 97.19 148 LYS A C 1
ATOM 1135 O O . LYS A 1 148 ? -2.516 -14.938 -21.188 1 97.19 148 LYS A O 1
ATOM 1140 N N . LEU A 1 149 ? -1.264 -13.219 -20.578 1 98 149 LEU A N 1
ATOM 1141 C CA . LEU A 1 149 ? -2.023 -13 -19.359 1 98 149 LEU A CA 1
ATOM 1142 C C . LEU A 1 149 ? -3.266 -12.164 -19.625 1 98 149 LEU A C 1
ATOM 1144 O O . LEU A 1 149 ? -4.086 -11.953 -18.734 1 98 149 LEU A O 1
ATOM 1148 N N . ASN A 1 150 ? -3.383 -11.664 -20.812 1 95.38 150 ASN A N 1
ATOM 1149 C CA . ASN A 1 150 ? -4.543 -10.891 -21.25 1 95.38 150 ASN A CA 1
ATOM 1150 C C . ASN A 1 150 ? -4.734 -9.641 -20.391 1 95.38 150 ASN A C 1
ATOM 1152 O O . ASN A 1 150 ? -5.852 -9.32 -19.984 1 95.38 150 ASN A O 1
ATOM 1156 N N . ILE A 1 151 ? -3.668 -9.047 -20.016 1 97.94 151 ILE A N 1
ATOM 1157 C CA . ILE A 1 151 ? -3.703 -7.742 -19.375 1 97.94 151 ILE A CA 1
ATOM 1158 C C . ILE A 1 151 ? -4.121 -6.672 -20.375 1 97.94 151 ILE A C 1
ATOM 1160 O O . ILE A 1 151 ? -3.6 -6.625 -21.484 1 97.94 151 ILE A O 1
ATOM 1164 N N . PRO A 1 152 ? -5.043 -5.871 -20.016 1 97.62 152 PRO A N 1
ATOM 1165 C CA . PRO A 1 152 ? -5.531 -4.883 -20.984 1 97.62 152 PRO A CA 1
ATOM 1166 C C . PRO A 1 152 ? -4.438 -3.926 -21.453 1 97.62 152 PRO A C 1
ATOM 1168 O O . PRO A 1 152 ? -3.488 -3.654 -20.703 1 97.62 152 PRO A O 1
ATOM 1171 N N . GLU A 1 153 ? -4.617 -3.406 -22.688 1 96.5 153 GLU A N 1
ATOM 1172 C CA . GLU A 1 153 ? -3.688 -2.418 -23.219 1 96.5 153 GLU A CA 1
ATOM 1173 C C . GLU A 1 153 ? -3.576 -1.206 -22.297 1 96.5 153 GLU A C 1
ATOM 1175 O O . GLU A 1 153 ? -4.582 -0.726 -21.781 1 96.5 153 GLU A O 1
ATOM 1180 N N . GLY A 1 154 ? -2.369 -0.709 -22.109 1 96.81 154 GLY A N 1
ATOM 1181 C CA . GLY A 1 154 ? -2.148 0.465 -21.281 1 96.81 154 GLY A CA 1
ATOM 1182 C C . GLY A 1 154 ? -1.85 0.126 -19.828 1 96.81 154 GLY A C 1
ATOM 1183 O O . GLY A 1 154 ? -1.395 0.982 -19.062 1 96.81 154 GLY A O 1
ATOM 1184 N N . TYR A 1 155 ? -2.113 -1.092 -19.453 1 98.25 155 TYR A N 1
ATOM 1185 C CA . TYR A 1 155 ? -1.792 -1.54 -18.109 1 98.25 155 TYR A CA 1
ATOM 1186 C C . TYR A 1 155 ? -0.405 -2.168 -18.062 1 98.25 155 TYR A C 1
ATOM 1188 O O . TYR A 1 155 ? -0.013 -2.896 -18.969 1 98.25 155 TYR A O 1
ATOM 1196 N N . VAL A 1 156 ? 0.271 -1.884 -16.969 1 98.12 156 VAL A N 1
ATOM 1197 C CA . VAL A 1 156 ? 1.578 -2.48 -16.703 1 98.12 156 VAL A CA 1
ATOM 1198 C C . VAL A 1 156 ? 1.521 -3.318 -15.43 1 98.12 156 VAL A C 1
ATOM 1200 O O . VAL A 1 156 ? 1.067 -2.844 -14.383 1 98.12 156 VAL A O 1
ATOM 1203 N N . PRO A 1 157 ? 1.934 -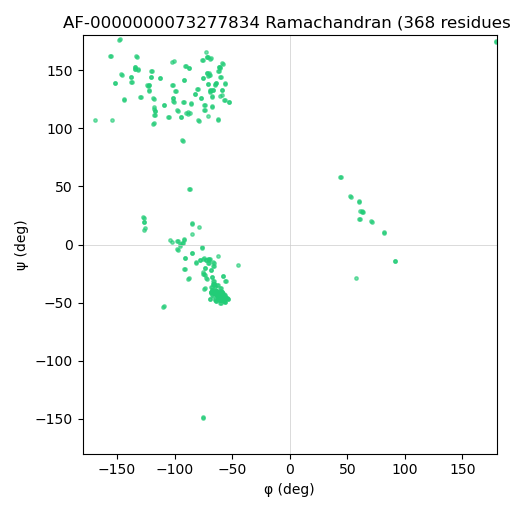4.621 -15.547 1 98.81 157 PRO A N 1
ATOM 1204 C CA . PRO A 1 157 ? 1.946 -5.426 -14.32 1 98.81 157 PRO A CA 1
ATOM 1205 C C . PRO A 1 157 ? 3.059 -5.02 -13.359 1 98.81 157 PRO A C 1
ATOM 1207 O O . PRO A 1 157 ? 4.18 -4.738 -13.789 1 98.81 157 PRO A O 1
ATOM 1210 N N . HIS A 1 158 ? 2.766 -4.953 -12.078 1 98.69 158 HIS A N 1
ATOM 1211 C CA . HIS A 1 158 ? 3.734 -4.52 -11.078 1 98.69 158 HIS A CA 1
ATOM 1212 C C . HIS A 1 158 ? 4.18 -5.684 -10.195 1 98.69 158 HIS A C 1
ATOM 1214 O O . HIS A 1 158 ? 5.379 -5.918 -10.031 1 98.69 158 HIS A O 1
ATOM 1220 N N . TYR A 1 159 ? 3.238 -6.406 -9.602 1 98.81 159 TYR A N 1
ATOM 1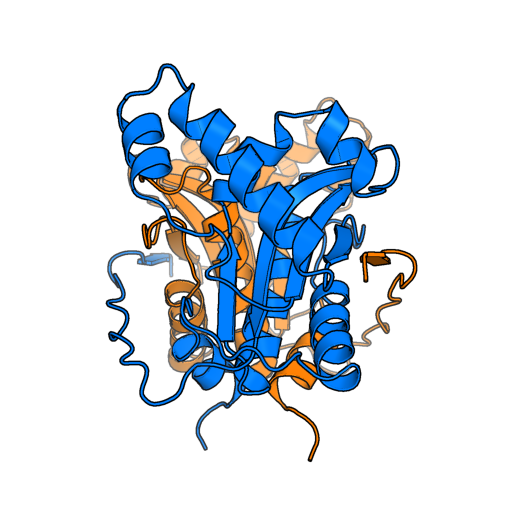221 C CA . TYR A 1 159 ? 3.479 -7.484 -8.641 1 98.81 159 TYR A CA 1
ATOM 1222 C C . TYR A 1 159 ? 2.404 -8.555 -8.75 1 98.81 159 TYR A C 1
ATOM 1224 O O . TYR A 1 159 ? 1.496 -8.453 -9.578 1 98.81 159 TYR A O 1
ATOM 1232 N N . ALA A 1 160 ? 2.574 -9.578 -7.996 1 98.94 160 ALA A N 1
ATOM 1233 C CA . ALA A 1 160 ? 1.515 -10.555 -7.77 1 98.94 160 ALA A CA 1
ATOM 1234 C C . ALA A 1 160 ? 1.377 -10.883 -6.285 1 98.94 160 ALA A C 1
ATOM 1236 O O . ALA A 1 160 ? 2.229 -10.5 -5.477 1 98.94 160 ALA A O 1
ATOM 1237 N N . ILE A 1 161 ? 0.26 -11.43 -5.953 1 98.94 161 ILE A N 1
ATOM 1238 C CA . ILE A 1 161 ? 0.155 -12.102 -4.668 1 98.94 161 ILE A CA 1
ATOM 1239 C C . ILE A 1 161 ? -0.205 -13.57 -4.883 1 98.94 161 ILE A C 1
ATOM 1241 O O . ILE A 1 161 ? -0.872 -13.914 -5.863 1 98.94 161 ILE A O 1
ATOM 1245 N N . ALA A 1 162 ? 0.323 -14.445 -4.059 1 98.94 162 ALA A N 1
ATOM 1246 C CA . ALA A 1 162 ? -0.07 -15.852 -3.965 1 98.94 162 ALA A CA 1
ATOM 1247 C C . ALA A 1 162 ? -0.963 -16.094 -2.75 1 98.94 162 ALA A C 1
ATOM 1249 O O . ALA A 1 162 ? -0.723 -15.531 -1.677 1 98.94 162 ALA A O 1
ATOM 1250 N N . VAL A 1 163 ? -2 -16.875 -2.955 1 98.94 163 VAL A N 1
ATOM 1251 C CA . VAL A 1 163 ? -2.99 -17.078 -1.903 1 98.94 163 VAL A CA 1
ATOM 1252 C C . VAL A 1 163 ? -3.389 -18.547 -1.854 1 98.94 163 VAL A C 1
ATOM 1254 O O . VAL A 1 163 ? -3.525 -19.203 -2.895 1 98.94 163 VAL A O 1
ATOM 1257 N N . GLY A 1 164 ? -3.631 -19.047 -0.675 1 98.94 164 GLY A N 1
ATOM 1258 C CA . GLY A 1 164 ? -4.09 -20.406 -0.447 1 98.94 164 GLY A CA 1
ATOM 1259 C C . GLY A 1 164 ? -4.277 -20.734 1.022 1 98.94 164 GLY A C 1
ATOM 1260 O O . GLY A 1 164 ? -4.004 -19.906 1.89 1 98.94 164 GLY A O 1
ATOM 1261 N N . TYR A 1 165 ? -4.801 -21.938 1.239 1 98.88 165 TYR A N 1
ATOM 1262 C CA . TYR A 1 165 ? -4.855 -22.422 2.611 1 98.88 165 TYR A CA 1
ATOM 1263 C C . TYR A 1 165 ? -3.457 -22.734 3.137 1 98.88 165 TYR A C 1
ATOM 1265 O O . TYR A 1 165 ? -2.654 -23.359 2.451 1 98.88 165 TYR A O 1
ATOM 1273 N N . LYS A 1 166 ? -3.197 -22.234 4.375 1 98.12 166 LYS A N 1
ATOM 1274 C CA . LYS A 1 166 ? -1.91 -22.516 5 1 98.12 166 LYS A CA 1
ATOM 1275 C C . LYS A 1 166 ? -1.742 -24 5.262 1 98.12 166 LYS A C 1
ATOM 1277 O O . LYS A 1 166 ? -2.695 -24.688 5.645 1 98.12 166 LYS A O 1
ATOM 1282 N N . GLN A 1 167 ? -0.511 -24.469 4.992 1 97.06 167 GLN A N 1
ATOM 1283 C CA . GLN A 1 167 ? -0.22 -25.828 5.434 1 97.06 167 GLN A CA 1
ATOM 1284 C C . GLN A 1 167 ? -0.389 -25.969 6.945 1 97.06 167 GLN A C 1
ATOM 1286 O O . GLN A 1 167 ? -0.245 -24.984 7.68 1 97.06 167 GLN A O 1
ATOM 1291 N N . ASP A 1 168 ? -0.622 -27.172 7.352 1 92.88 168 ASP A N 1
ATOM 1292 C CA . ASP A 1 168 ? -0.776 -27.406 8.781 1 92.88 168 ASP A CA 1
ATOM 1293 C C . ASP A 1 168 ? 0.554 -27.234 9.516 1 92.88 168 ASP A C 1
ATOM 1295 O O . ASP A 1 168 ? 1.614 -27.531 8.961 1 92.88 168 ASP A O 1
ATOM 1299 N N . ASN A 1 169 ? 0.585 -26.797 10.68 1 88.69 169 ASN A N 1
ATOM 1300 C CA . ASN A 1 169 ? 1.7 -26.75 11.625 1 88.69 169 ASN A CA 1
ATOM 1301 C C . ASN A 1 169 ? 2.852 -25.906 11.086 1 88.69 169 ASN A C 1
ATOM 1303 O O . ASN A 1 169 ? 4.02 -26.25 11.266 1 88.69 169 ASN A O 1
ATOM 1307 N N . ILE A 1 170 ? 2.469 -24.922 10.242 1 89.88 170 ILE A N 1
ATOM 1308 C CA . ILE A 1 170 ? 3.551 -24.031 9.828 1 89.88 170 ILE A CA 1
ATOM 1309 C C . ILE A 1 170 ? 4.051 -23.234 11.031 1 89.88 170 ILE A C 1
ATOM 1311 O O . ILE A 1 170 ? 3.266 -22.844 11.898 1 89.88 170 ILE A O 1
ATOM 1315 N N . GLU A 1 171 ? 5.305 -23.219 11.125 1 87.56 171 GLU A N 1
ATOM 1316 C CA . GLU A 1 171 ? 5.926 -22.406 12.164 1 87.56 171 GLU A CA 1
ATOM 1317 C C . GLU A 1 171 ? 6.215 -20.984 11.656 1 87.56 171 GLU A C 1
ATOM 1319 O O . GLU A 1 171 ? 6.98 -20.812 10.711 1 87.56 171 GLU A O 1
ATOM 1324 N N . LEU A 1 172 ? 5.52 -20.094 12.227 1 87.88 172 LEU A N 1
ATOM 1325 C CA . LEU A 1 172 ? 5.742 -18.703 11.844 1 87.88 172 LEU A CA 1
ATOM 1326 C C . LEU A 1 172 ? 6.605 -17.984 12.875 1 87.88 172 LEU A C 1
ATOM 1328 O O . LEU A 1 172 ? 6.391 -18.141 14.078 1 87.88 172 LEU A O 1
ATOM 1332 N N . LYS A 1 173 ? 7.648 -17.422 12.289 1 85.38 173 LYS A N 1
ATOM 1333 C CA . LYS A 1 173 ? 8.492 -16.625 13.18 1 85.38 173 LYS A CA 1
ATOM 1334 C C . LYS A 1 173 ? 7.824 -15.289 13.508 1 85.38 173 LYS A C 1
ATOM 1336 O O . LYS A 1 173 ? 7.145 -14.703 12.664 1 85.38 173 LYS A O 1
ATOM 1341 N N . GLU A 1 174 ? 8.031 -14.883 14.742 1 88.5 174 GLU A N 1
ATOM 1342 C CA . GLU A 1 174 ? 7.551 -13.555 15.109 1 88.5 174 GLU A CA 1
ATOM 1343 C C . GLU A 1 174 ? 8.289 -12.469 14.336 1 88.5 174 GLU A C 1
ATOM 1345 O O . GLU A 1 174 ? 9.5 -12.562 14.125 1 88.5 174 GLU A O 1
ATOM 1350 N N . LYS A 1 175 ? 7.508 -11.523 13.922 1 92.75 175 LYS A N 1
ATOM 1351 C CA . LYS A 1 175 ? 8.125 -10.398 13.234 1 92.75 175 LYS A CA 1
ATOM 1352 C C . LYS A 1 175 ? 8.805 -9.453 14.219 1 92.75 175 LYS A C 1
ATOM 1354 O O . LYS A 1 175 ? 8.188 -9.039 15.211 1 92.75 175 LYS A O 1
ATOM 1359 N N . VAL A 1 176 ? 10.078 -9.188 13.977 1 96.56 176 VAL A N 1
ATOM 1360 C CA . VAL A 1 176 ? 10.797 -8.195 14.766 1 96.56 176 VAL A CA 1
ATOM 1361 C C . VAL A 1 176 ? 10.578 -6.805 14.172 1 96.56 176 VAL A C 1
ATOM 1363 O O . VAL A 1 176 ? 10.945 -6.551 13.023 1 96.56 176 VAL A O 1
ATOM 1366 N N . ILE A 1 177 ? 10.047 -5.938 14.961 1 97.94 177 ILE A N 1
ATOM 1367 C CA . ILE A 1 177 ? 9.664 -4.609 14.484 1 97.94 177 ILE A CA 1
ATOM 1368 C C . ILE A 1 177 ? 10.727 -3.59 14.906 1 97.94 177 ILE A C 1
ATOM 1370 O O . ILE A 1 177 ? 11.086 -3.506 16.078 1 97.94 177 ILE A O 1
ATOM 1374 N N . ASN A 1 178 ? 11.281 -2.889 13.938 1 97.75 178 ASN A N 1
ATOM 1375 C CA . ASN A 1 178 ? 12.133 -1.746 14.258 1 97.75 178 ASN A CA 1
ATOM 1376 C C . ASN A 1 178 ? 11.312 -0.547 14.719 1 97.75 178 ASN A C 1
ATOM 1378 O O . ASN A 1 178 ? 10.594 0.061 13.93 1 97.75 178 ASN A O 1
ATOM 1382 N N . LYS A 1 179 ? 11.477 -0.142 15.945 1 97.12 179 LYS A N 1
ATOM 1383 C CA . LYS A 1 179 ? 10.672 0.944 16.5 1 97.12 179 LYS A CA 1
ATOM 1384 C C . LYS A 1 179 ? 11.414 2.273 16.422 1 97.12 179 LYS A C 1
ATOM 1386 O O . LYS A 1 179 ? 10.859 3.322 16.766 1 97.12 179 LYS A O 1
ATOM 1391 N N . HIS A 1 180 ? 12.656 2.303 15.992 1 97.19 180 HIS A N 1
ATOM 1392 C CA . HIS A 1 180 ? 13.453 3.518 15.875 1 97.19 180 HIS A CA 1
ATOM 1393 C C . HIS A 1 180 ? 13.227 4.195 14.531 1 97.19 180 HIS A C 1
ATOM 1395 O O . HIS A 1 180 ? 14.188 4.551 13.844 1 97.19 180 HIS A O 1
ATOM 1401 N N . VAL A 1 181 ? 11.953 4.32 14.195 1 98.31 181 VAL A N 1
ATOM 1402 C CA . VAL A 1 181 ? 11.602 4.867 12.891 1 98.31 181 VAL A CA 1
ATOM 1403 C C . VAL A 1 181 ? 10.633 6.031 13.062 1 98.31 181 VAL A C 1
ATOM 1405 O O . VAL A 1 181 ? 9.852 6.34 12.148 1 98.31 181 VAL A O 1
ATOM 1408 N N . LEU A 1 182 ? 10.656 6.645 14.258 1 98.44 182 LEU A N 1
ATOM 1409 C CA . LEU A 1 182 ? 9.695 7.695 14.578 1 98.44 182 LEU A CA 1
ATOM 1410 C C . LEU A 1 182 ? 10.406 8.984 14.977 1 98.44 182 LEU A C 1
ATOM 1412 O O . LEU A 1 182 ? 11.414 8.945 15.68 1 98.44 182 LEU A O 1
ATOM 1416 N N . ASN A 1 183 ? 9.969 10.047 14.516 1 97.81 183 ASN A N 1
ATOM 1417 C CA . ASN A 1 183 ? 10.25 11.344 15.125 1 97.81 183 ASN A CA 1
ATOM 1418 C C . ASN A 1 183 ? 8.984 12.195 15.234 1 97.81 183 ASN A C 1
ATOM 1420 O O . ASN A 1 183 ? 8.047 12.023 14.461 1 97.81 183 ASN A O 1
ATOM 1424 N N . TYR A 1 184 ? 8.977 13.109 16.234 1 98.25 184 TYR 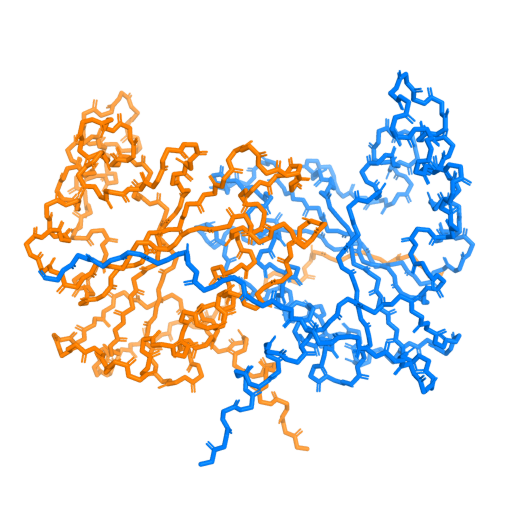A N 1
ATOM 1425 C CA . TYR A 1 184 ? 7.785 13.891 16.562 1 98.25 184 TYR A CA 1
ATOM 1426 C C . TYR A 1 184 ? 8.07 15.383 16.469 1 98.25 184 TYR A C 1
ATOM 1428 O O . TYR A 1 184 ? 9.141 15.844 16.875 1 98.25 184 TYR A O 1
ATOM 1436 N N . ILE A 1 185 ? 7.16 16.078 15.914 1 97.94 185 ILE A N 1
ATOM 1437 C CA . ILE A 1 185 ? 7.113 17.531 15.945 1 97.94 185 ILE A CA 1
ATOM 1438 C C . ILE A 1 185 ? 5.836 17.984 16.656 1 97.94 185 ILE A C 1
ATOM 1440 O O . ILE A 1 185 ? 4.754 17.969 16.062 1 97.94 185 ILE A O 1
ATOM 1444 N N . LYS A 1 186 ? 5.922 18.469 17.938 1 95.19 186 LYS A N 1
ATOM 1445 C CA . LYS A 1 186 ? 4.77 18.781 18.766 1 95.19 186 LYS A CA 1
ATOM 1446 C C . LYS A 1 186 ? 4.777 20.25 19.172 1 95.19 186 LYS A C 1
ATOM 1448 O O . LYS A 1 186 ? 5.844 20.859 19.297 1 95.19 186 LYS A O 1
ATOM 1453 N N . MET B 1 1 ? -21.281 -14.648 10.461 1 62.06 1 MET B N 1
ATOM 1454 C CA . MET B 1 1 ? -20.938 -13.375 11.086 1 62.06 1 MET B CA 1
ATOM 1455 C C . MET B 1 1 ? -20.078 -12.531 10.156 1 62.06 1 MET B C 1
ATOM 1457 O O . MET B 1 1 ? -19.25 -13.07 9.422 1 62.06 1 MET B O 1
ATOM 1461 N N . SER B 1 2 ? -20.359 -11.148 9.961 1 87.56 2 SER B N 1
ATOM 1462 C CA . SER B 1 2 ? -19.703 -10.312 8.961 1 87.56 2 SER B CA 1
ATOM 1463 C C . SER B 1 2 ? -18.234 -10.117 9.289 1 87.56 2 SER B C 1
ATOM 1465 O O . SER B 1 2 ? -17.844 -10.109 10.461 1 87.56 2 SER B O 1
ATOM 1467 N N . ASN B 1 3 ? -17.266 -10.359 8.453 1 97.62 3 ASN B N 1
ATOM 1468 C CA . ASN B 1 3 ? -15.828 -10.188 8.648 1 97.62 3 ASN B CA 1
ATOM 1469 C C . ASN B 1 3 ? -15.469 -8.727 8.898 1 97.62 3 ASN B C 1
ATOM 1471 O O . ASN B 1 3 ? -15.523 -7.906 7.984 1 97.62 3 ASN B O 1
ATOM 1475 N N . VAL B 1 4 ? -15.117 -8.414 10.156 1 98.31 4 VAL B N 1
ATOM 1476 C CA . VAL B 1 4 ? -14.906 -7.051 10.617 1 98.31 4 VAL B CA 1
ATOM 1477 C C . VAL B 1 4 ? -13.789 -6.395 9.805 1 98.31 4 VAL B C 1
ATOM 1479 O O . VAL B 1 4 ? -13.844 -5.199 9.516 1 98.31 4 VAL B O 1
ATOM 1482 N N . VAL B 1 5 ? -12.75 -7.129 9.445 1 98.88 5 VAL B N 1
ATOM 1483 C CA . VAL B 1 5 ? -11.633 -6.609 8.672 1 98.88 5 VAL B CA 1
ATOM 1484 C C . VAL B 1 5 ? -12.109 -6.18 7.285 1 98.88 5 VAL B C 1
ATOM 1486 O O . VAL B 1 5 ? -11.852 -5.055 6.852 1 98.88 5 VAL B O 1
ATOM 1489 N N . ILE B 1 6 ? -12.836 -7 6.609 1 98.75 6 ILE B N 1
ATOM 1490 C CA . ILE B 1 6 ? -13.328 -6.723 5.266 1 98.75 6 ILE B CA 1
ATOM 1491 C C . ILE B 1 6 ? -14.336 -5.574 5.312 1 98.75 6 ILE B C 1
ATOM 1493 O O . ILE B 1 6 ? -14.32 -4.691 4.453 1 98.75 6 ILE B O 1
ATOM 1497 N N . GLU B 1 7 ? -15.18 -5.539 6.309 1 98.44 7 GLU B N 1
ATOM 1498 C CA . GLU B 1 7 ? -16.125 -4.434 6.469 1 98.44 7 GLU B CA 1
ATOM 1499 C C . GLU B 1 7 ? -15.391 -3.109 6.672 1 98.44 7 GLU B C 1
ATOM 1501 O O . GLU B 1 7 ? -15.812 -2.074 6.148 1 98.44 7 GLU B O 1
ATOM 1506 N N . THR B 1 8 ? -14.336 -3.125 7.484 1 98.75 8 THR B N 1
ATOM 1507 C CA . THR B 1 8 ? -13.547 -1.923 7.711 1 98.75 8 THR B CA 1
ATOM 1508 C C . THR B 1 8 ? -12.906 -1.438 6.41 1 98.75 8 THR B C 1
ATOM 1510 O O . THR B 1 8 ? -12.93 -0.243 6.113 1 98.75 8 THR B O 1
ATOM 1513 N N . ILE B 1 9 ? -12.359 -2.389 5.598 1 98.81 9 ILE B N 1
ATOM 1514 C CA . ILE B 1 9 ? -11.766 -2.057 4.309 1 98.81 9 ILE B CA 1
ATOM 1515 C C . ILE B 1 9 ? -12.812 -1.392 3.416 1 98.81 9 ILE B C 1
ATOM 1517 O O . ILE B 1 9 ? -12.555 -0.35 2.812 1 98.81 9 ILE B O 1
ATOM 1521 N N . LYS B 1 10 ? -13.977 -1.896 3.373 1 97.81 10 LYS B N 1
ATOM 1522 C CA . LYS B 1 10 ? -15.023 -1.416 2.477 1 97.81 10 LYS B CA 1
ATOM 1523 C C . LYS B 1 10 ? -15.594 -0.083 2.957 1 97.81 10 LYS B C 1
ATOM 1525 O O . LYS B 1 10 ? 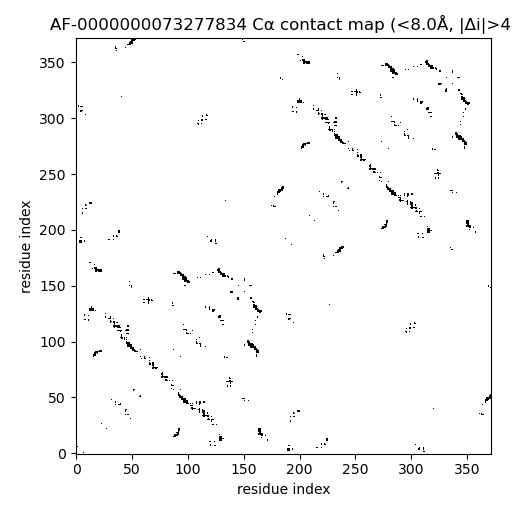-16.094 0.71 2.158 1 97.81 10 LYS B O 1
ATOM 1530 N N . SER B 1 11 ? -15.492 0.178 4.238 1 96.62 11 SER B N 1
ATOM 1531 C CA . SER B 1 11 ? -16.109 1.369 4.816 1 96.62 11 SER B CA 1
ATOM 1532 C C . SER B 1 11 ? -15.133 2.541 4.828 1 96.62 11 SER B C 1
ATOM 1534 O O . SER B 1 11 ? -15.539 3.693 4.984 1 96.62 11 SER B O 1
ATOM 1536 N N . ARG B 1 12 ? -13.836 2.242 4.758 1 98 12 ARG B N 1
ATOM 1537 C CA . ARG B 1 12 ? -12.844 3.311 4.82 1 98 12 ARG B CA 1
ATOM 1538 C C . ARG B 1 12 ? -13.055 4.32 3.699 1 98 12 ARG B C 1
ATOM 1540 O O . ARG B 1 12 ? -13.258 3.939 2.543 1 98 12 ARG B O 1
ATOM 1547 N N . ARG B 1 13 ? -13.047 5.621 4 1 97.75 13 ARG B N 1
ATOM 1548 C CA . ARG B 1 13 ? -13.156 6.758 3.088 1 97.75 13 ARG B CA 1
ATOM 1549 C C . ARG B 1 13 ? -12.125 7.824 3.416 1 97.75 13 ARG B C 1
ATOM 1551 O O . ARG B 1 13 ? -11.672 7.926 4.559 1 97.75 13 ARG B O 1
ATOM 1558 N N . SER B 1 14 ? -11.781 8.516 2.35 1 98.19 14 SER B N 1
ATOM 1559 C CA . SER B 1 14 ? -11 9.719 2.613 1 98.19 14 SER B CA 1
ATOM 1560 C C . SER B 1 14 ? -11.828 10.773 3.336 1 98.19 14 SER B C 1
ATOM 1562 O O . SER B 1 14 ? -12.859 11.219 2.822 1 98.19 14 SER B O 1
ATOM 1564 N N . ILE B 1 15 ? -11.383 11.117 4.547 1 98.38 15 ILE B N 1
ATOM 1565 C CA . ILE B 1 15 ? -12.094 12.094 5.359 1 98.38 15 ILE B CA 1
ATOM 1566 C C . ILE B 1 15 ? -11.422 13.461 5.238 1 98.38 15 ILE B C 1
ATOM 1568 O O . ILE B 1 15 ? -10.211 13.57 5.406 1 98.38 15 ILE B O 1
ATOM 1572 N N . ARG B 1 16 ? -12.195 14.508 5.008 1 97.75 16 ARG B N 1
ATOM 1573 C CA . ARG B 1 16 ? -11.648 15.828 4.719 1 97.75 16 ARG B CA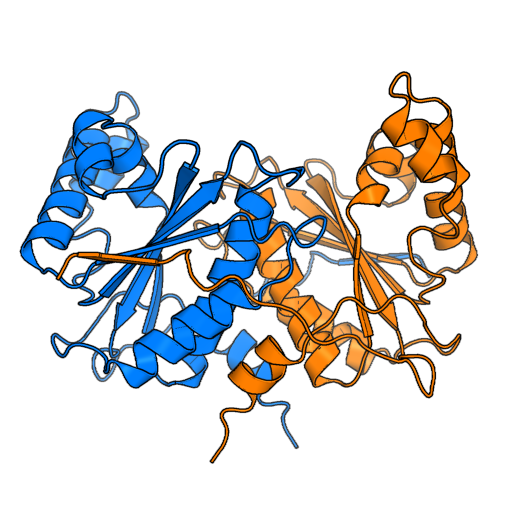 1
ATOM 1574 C C . ARG B 1 16 ? -12.234 16.875 5.648 1 97.75 16 ARG B C 1
ATOM 1576 O O . ARG B 1 16 ? -12.273 18.062 5.312 1 97.75 16 ARG B O 1
ATOM 1583 N N . SER B 1 17 ? -12.773 16.453 6.727 1 97.94 17 SER B N 1
ATOM 1584 C CA . SER B 1 17 ? -13.32 17.328 7.762 1 97.94 17 SER B CA 1
ATOM 1585 C C . SER B 1 17 ? -13.078 16.75 9.148 1 97.94 17 SER B C 1
ATOM 1587 O O . SER B 1 17 ? -13.555 15.648 9.469 1 97.94 17 SER B O 1
ATOM 1589 N N . TYR B 1 18 ? -12.438 17.578 10 1 98.44 18 TYR B N 1
ATOM 1590 C CA . TYR B 1 18 ? -11.984 17.062 11.281 1 98.44 18 TYR B CA 1
ATOM 1591 C C . TYR B 1 18 ? -12.391 17.984 12.422 1 98.44 18 TYR B C 1
ATOM 1593 O O . TYR B 1 18 ? -12.523 19.188 12.234 1 98.44 18 TYR B O 1
ATOM 1601 N N . LYS B 1 19 ? -12.578 17.328 13.562 1 98.38 19 LYS B N 1
ATOM 1602 C CA . LYS B 1 19 ? -12.641 18.109 14.797 1 98.38 19 LYS B CA 1
ATOM 1603 C C . LYS B 1 19 ? -11.266 18.656 15.172 1 98.38 19 LYS B C 1
ATOM 1605 O O . LYS B 1 19 ? -10.242 18.125 14.758 1 98.38 19 LYS B O 1
ATOM 1610 N N . LYS B 1 20 ? -11.297 19.703 16.047 1 97.38 20 LYS B N 1
ATOM 1611 C CA . LYS B 1 20 ? -10.047 20.312 16.5 1 97.38 20 LYS B CA 1
ATOM 1612 C C . LYS B 1 20 ? -9.344 19.438 17.531 1 97.38 20 LYS B C 1
ATOM 1614 O O . LYS B 1 20 ? -8.117 19.5 17.672 1 97.38 20 LYS B O 1
ATOM 1619 N N . GLU B 1 21 ? -10.109 18.625 18.172 1 98.25 21 GLU B N 1
ATOM 1620 C CA . GLU B 1 21 ? -9.602 17.766 19.234 1 98.25 21 GLU B CA 1
ATOM 1621 C C . GLU B 1 21 ? -8.523 16.828 18.719 1 98.25 21 GLU B C 1
ATOM 1623 O O . GLU B 1 21 ? -8.695 16.188 17.688 1 98.25 21 GLU B O 1
ATOM 1628 N N . GLN B 1 22 ? -7.34 16.828 19.438 1 98.75 22 GLN B N 1
ATOM 1629 C CA . GLN B 1 22 ? -6.242 15.93 19.078 1 98.75 22 GLN B CA 1
ATOM 1630 C C . GLN B 1 22 ? -6.586 14.477 19.406 1 98.75 22 GLN B C 1
ATOM 1632 O O . GLN B 1 22 ? -7.293 14.203 20.375 1 98.75 22 GLN B O 1
ATOM 1637 N N . ILE B 1 23 ? -6.117 13.586 18.594 1 98.88 23 ILE B N 1
ATOM 1638 C CA . ILE B 1 23 ? -6.301 12.172 18.922 1 98.88 23 ILE B CA 1
ATOM 1639 C C . ILE B 1 23 ? -5.449 11.805 20.125 1 98.88 23 ILE B C 1
ATOM 1641 O O . ILE B 1 23 ? -4.477 12.492 20.453 1 98.88 23 ILE B O 1
ATOM 1645 N N . SER B 1 24 ? -5.77 10.734 20.812 1 98.75 24 SER B N 1
ATOM 1646 C CA . SER B 1 24 ? -5.02 10.328 21.984 1 98.75 24 SER B CA 1
ATOM 1647 C C . SER B 1 24 ? -3.684 9.703 21.609 1 98.75 24 SER B C 1
ATOM 1649 O O . SER B 1 24 ? -3.514 9.219 20.5 1 98.75 24 SER B O 1
ATOM 1651 N N . ASP B 1 25 ? -2.791 9.727 22.578 1 98.44 25 ASP B N 1
ATOM 1652 C CA . ASP B 1 25 ? -1.503 9.062 22.391 1 98.44 25 ASP B CA 1
ATOM 1653 C C . ASP B 1 25 ? -1.686 7.578 22.094 1 98.44 25 ASP B C 1
ATOM 1655 O O . ASP B 1 25 ? -0.95 7.004 21.281 1 98.44 25 ASP B O 1
ATOM 1659 N N . LYS B 1 26 ? -2.598 6.977 22.781 1 98.5 26 LYS B N 1
ATOM 1660 C CA . LYS B 1 26 ? -2.855 5.555 22.562 1 98.5 26 LYS B CA 1
ATOM 1661 C C . LYS B 1 26 ? -3.305 5.281 21.141 1 98.5 26 LYS B C 1
ATOM 1663 O O . LYS B 1 26 ? -2.797 4.363 20.484 1 98.5 26 LYS B O 1
ATOM 1668 N N . GLN B 1 27 ? -4.258 6.074 20.641 1 98.81 27 GLN B N 1
ATOM 1669 C CA . GLN B 1 27 ? -4.73 5.941 19.266 1 98.81 27 GLN B CA 1
ATOM 1670 C C . GLN B 1 27 ? -3.59 6.137 18.281 1 98.81 27 GLN B C 1
ATOM 1672 O O . GLN B 1 27 ? -3.441 5.355 17.328 1 98.81 27 GLN B O 1
ATOM 1677 N N . LEU B 1 28 ? -2.812 7.172 18.516 1 98.88 28 LEU B N 1
ATOM 1678 C CA . LEU B 1 28 ? -1.674 7.449 17.641 1 98.88 28 LEU B CA 1
ATOM 1679 C C . LEU B 1 28 ? -0.704 6.27 17.625 1 98.88 28 LEU B C 1
ATOM 1681 O O . LEU B 1 28 ? -0.238 5.859 16.562 1 98.88 28 LEU B O 1
ATOM 1685 N N . GLN B 1 29 ? -0.413 5.734 18.766 1 98.69 29 GLN B N 1
ATOM 1686 C CA . GLN B 1 29 ? 0.526 4.621 18.844 1 98.69 29 GLN B CA 1
ATOM 1687 C C . GLN B 1 29 ? -0.007 3.395 18.109 1 98.69 29 GLN B C 1
ATOM 1689 O O . GLN B 1 29 ? 0.755 2.668 17.469 1 98.69 29 GLN B O 1
ATOM 1694 N N . GLU B 1 30 ? -1.274 3.113 18.219 1 98.75 30 GLU B N 1
ATOM 1695 C CA . GLU B 1 30 ? -1.884 1.989 17.516 1 98.75 30 GLU B CA 1
ATOM 1696 C C . GLU B 1 30 ? -1.779 2.164 16 1 98.75 30 GLU B C 1
ATOM 1698 O O . GLU B 1 30 ? -1.514 1.204 15.273 1 98.75 30 GLU B O 1
ATOM 1703 N N . ILE B 1 31 ? -1.987 3.365 15.547 1 98.94 31 ILE B N 1
ATOM 1704 C CA . ILE B 1 31 ? -1.888 3.668 14.125 1 98.94 31 ILE B CA 1
ATOM 1705 C C . ILE B 1 31 ? -0.45 3.461 13.648 1 98.94 31 ILE B C 1
ATOM 1707 O O . ILE B 1 31 ? -0.214 2.812 12.633 1 98.94 31 ILE B O 1
ATOM 1711 N N . LEU B 1 32 ? 0.52 3.994 14.414 1 98.94 32 LEU B N 1
ATOM 1712 C CA . LEU B 1 32 ? 1.929 3.857 14.055 1 98.94 32 LEU B CA 1
ATOM 1713 C C . LEU B 1 32 ? 2.361 2.396 14.102 1 98.94 32 LEU B C 1
ATOM 1715 O O . LEU B 1 32 ? 3.102 1.936 13.234 1 98.94 32 LEU B O 1
ATOM 1719 N N . ASP B 1 33 ? 1.879 1.662 15.102 1 98.69 33 ASP B N 1
ATOM 1720 C CA . ASP B 1 33 ? 2.17 0.234 15.195 1 98.69 33 ASP B CA 1
ATOM 1721 C C . ASP B 1 33 ? 1.655 -0.513 13.969 1 98.69 33 ASP B C 1
ATOM 1723 O O . ASP B 1 33 ? 2.336 -1.397 13.445 1 98.69 33 ASP B O 1
ATOM 1727 N N . ALA B 1 34 ? 0.485 -0.188 13.539 1 98.94 34 ALA B N 1
ATOM 1728 C CA . ALA B 1 34 ? -0.065 -0.797 12.328 1 98.94 34 ALA B CA 1
ATOM 1729 C C . ALA B 1 34 ? 0.844 -0.551 11.125 1 98.94 34 ALA B C 1
ATOM 1731 O O . ALA B 1 34 ? 1.104 -1.465 10.336 1 98.94 34 ALA B O 1
ATOM 1732 N N . GLY B 1 35 ? 1.33 0.684 10.984 1 98.94 35 GLY B N 1
ATOM 1733 C CA . GLY B 1 35 ? 2.26 0.988 9.906 1 98.94 35 GLY B CA 1
ATOM 1734 C C . GLY B 1 35 ? 3.529 0.159 9.961 1 98.94 35 GLY B C 1
ATOM 1735 O O . GLY B 1 35 ? 3.979 -0.366 8.945 1 98.94 35 GLY B O 1
ATOM 1736 N N . MET B 1 36 ? 4.074 -0.013 11.109 1 98.88 36 MET B N 1
ATOM 1737 C CA . MET B 1 36 ? 5.352 -0.697 11.305 1 98.88 36 MET B CA 1
ATOM 1738 C C . MET B 1 36 ? 5.199 -2.199 11.094 1 98.88 36 MET B C 1
ATOM 1740 O O . MET B 1 36 ? 6.195 -2.914 10.953 1 98.88 36 MET B O 1
ATOM 1744 N N . HIS B 1 37 ? 3.994 -2.709 11.047 1 98.75 37 HIS B N 1
ATOM 1745 C CA . HIS B 1 37 ? 3.754 -4.137 10.859 1 98.75 37 HIS B CA 1
ATOM 1746 C C . HIS B 1 37 ? 3.447 -4.453 9.398 1 98.75 37 HIS B C 1
ATOM 1748 O O . HIS B 1 37 ? 3.119 -5.594 9.062 1 98.75 37 HIS B O 1
ATOM 1754 N N . ALA B 1 38 ? 3.512 -3.436 8.531 1 98.88 38 ALA B N 1
ATOM 1755 C CA . ALA B 1 38 ? 3.293 -3.688 7.109 1 98.88 38 ALA B CA 1
ATOM 1756 C C . ALA B 1 38 ? 4.344 -4.645 6.551 1 98.88 38 ALA B C 1
ATOM 1758 O O . ALA B 1 38 ? 5.449 -4.746 7.09 1 98.88 38 ALA B O 1
ATOM 1759 N N . PRO B 1 39 ? 3.973 -5.453 5.523 1 98.56 39 PRO B N 1
ATOM 1760 C CA . PRO B 1 39 ? 5.039 -6.145 4.793 1 98.56 39 PRO B CA 1
ATOM 1761 C C . PRO B 1 39 ? 6.008 -5.18 4.113 1 98.56 39 PRO B C 1
ATOM 1763 O O . PRO B 1 39 ? 5.645 -4.039 3.816 1 98.56 39 PRO B O 1
ATOM 1766 N N . SER B 1 40 ? 7.227 -5.605 3.93 1 98.56 40 SER B N 1
ATOM 1767 C CA . SER B 1 40 ? 8.242 -4.887 3.166 1 98.56 40 SER B CA 1
ATOM 1768 C C . SER B 1 40 ? 9.164 -5.855 2.434 1 98.56 40 SER B C 1
ATOM 1770 O O . SER B 1 40 ? 9.352 -6.992 2.865 1 98.56 40 SER B O 1
ATOM 1772 N N . SER B 1 41 ? 9.602 -5.398 1.245 1 97.81 41 SER B N 1
ATOM 1773 C CA . SER B 1 41 ? 10.539 -6.219 0.486 1 97.81 41 SER B CA 1
ATOM 1774 C C . SER B 1 41 ? 11.742 -6.617 1.337 1 97.81 41 SER B C 1
ATOM 1776 O O . SER B 1 41 ? 12.383 -5.766 1.948 1 97.81 41 SER B O 1
ATOM 1778 N N . HIS B 1 42 ? 11.961 -7.98 1.459 1 95.75 42 HIS B N 1
ATOM 1779 C CA . HIS B 1 42 ? 13.07 -8.531 2.223 1 95.75 42 HIS B CA 1
ATOM 1780 C C . HIS B 1 42 ? 12.992 -8.125 3.689 1 95.75 42 HIS B C 1
ATOM 1782 O O . HIS B 1 42 ? 14.016 -8 4.363 1 95.75 42 HIS B O 1
ATOM 1788 N N . ASN B 1 43 ? 11.766 -7.77 4.121 1 96.88 43 ASN B N 1
ATOM 1789 C CA . ASN B 1 43 ? 11.555 -7.289 5.48 1 96.88 43 ASN B CA 1
ATOM 1790 C C . ASN B 1 43 ? 12.492 -6.137 5.824 1 96.88 43 ASN B C 1
ATOM 1792 O O . ASN B 1 43 ? 13.016 -6.07 6.938 1 96.88 43 ASN B O 1
ATOM 1796 N N . SER B 1 44 ? 12.664 -5.273 4.871 1 97.88 44 SER B N 1
ATOM 1797 C CA . SER B 1 44 ? 13.609 -4.172 5.035 1 97.88 44 SER B CA 1
ATOM 1798 C C . SER B 1 44 ? 13.062 -3.117 5.992 1 97.88 44 SER B C 1
ATOM 1800 O O . SER B 1 44 ? 13.812 -2.289 6.508 1 97.88 44 SER B O 1
ATOM 1802 N N . GLN B 1 45 ? 11.75 -3.123 6.172 1 98.31 45 GLN B N 1
ATOM 1803 C CA . GLN B 1 45 ? 11.141 -2.107 7.023 1 98.31 45 GLN B CA 1
ATOM 1804 C C . GLN B 1 45 ? 11.719 -0.726 6.734 1 98.31 45 GLN B C 1
ATOM 1806 O O . GLN B 1 45 ? 12.172 -0.03 7.645 1 98.31 45 GLN B O 1
ATOM 1811 N N . SER B 1 46 ? 11.555 -0.347 5.414 1 98.62 46 SER B N 1
ATOM 1812 C CA . SER B 1 46 ? 12.312 0.771 4.859 1 98.62 46 SER B CA 1
ATOM 1813 C C . SER B 1 46 ? 11.617 2.102 5.145 1 98.62 46 SER B C 1
ATOM 1815 O O . SER B 1 46 ? 11.977 3.129 4.562 1 98.62 46 SER B O 1
ATOM 1817 N N . TRP B 1 47 ? 10.758 2.205 6.039 1 98.88 47 TRP B N 1
ATOM 1818 C CA . TRP B 1 47 ? 9.945 3.395 6.273 1 98.88 47 TRP B CA 1
ATOM 1819 C C . TRP B 1 47 ? 10.477 4.191 7.461 1 98.88 47 TRP B C 1
ATOM 1821 O O . TRP B 1 47 ? 11.195 3.65 8.305 1 98.88 47 TRP B O 1
ATOM 1831 N N . HIS B 1 48 ? 10.164 5.43 7.496 1 98.88 48 HIS B N 1
ATOM 1832 C CA . HIS B 1 48 ? 10.273 6.348 8.625 1 98.88 48 HIS B CA 1
ATOM 1833 C C . HIS B 1 48 ? 9.031 7.23 8.734 1 98.88 48 HIS B C 1
ATOM 1835 O O . HIS B 1 48 ? 8.523 7.715 7.727 1 98.88 48 HIS B O 1
ATOM 1841 N N . PHE B 1 49 ? 8.586 7.445 9.961 1 98.94 49 PHE B N 1
ATOM 1842 C CA . PHE B 1 49 ? 7.375 8.219 10.203 1 98.94 49 PHE B CA 1
ATOM 1843 C C . PHE B 1 49 ? 7.691 9.484 10.992 1 98.94 49 PHE B C 1
ATOM 1845 O O . PHE B 1 49 ? 8.148 9.414 12.133 1 98.94 49 PHE B O 1
ATOM 1852 N N . THR B 1 50 ? 7.504 10.617 10.391 1 98.94 50 THR B N 1
ATOM 1853 C CA . THR B 1 50 ? 7.551 11.898 11.086 1 98.94 50 THR B CA 1
ATOM 1854 C C . THR B 1 50 ? 6.152 12.336 11.516 1 98.94 50 THR B C 1
ATOM 1856 O O . THR B 1 50 ? 5.328 12.703 10.672 1 98.94 50 THR B O 1
ATOM 1859 N N . VAL B 1 51 ? 5.914 12.305 12.812 1 98.94 51 VAL B N 1
ATOM 1860 C CA . VAL B 1 51 ? 4.609 12.648 13.367 1 98.94 51 VAL B CA 1
ATOM 1861 C C . VAL B 1 51 ? 4.57 14.133 13.719 1 98.94 51 VAL B C 1
ATOM 1863 O O . VAL B 1 51 ? 5.383 14.609 14.516 1 98.94 51 VAL B O 1
ATOM 1866 N N . ILE B 1 52 ? 3.619 14.828 13.133 1 98.94 52 ILE B N 1
ATOM 1867 C CA . ILE B 1 52 ? 3.496 16.266 13.352 1 98.94 52 ILE B CA 1
ATOM 1868 C C . ILE B 1 52 ? 2.15 16.578 14.008 1 98.94 52 ILE B C 1
ATOM 1870 O O . ILE B 1 52 ? 1.097 16.359 13.406 1 98.94 52 ILE B O 1
ATOM 1874 N N . GLN B 1 53 ? 2.16 17.109 15.219 1 98.75 53 GLN B N 1
ATOM 1875 C CA . GLN B 1 53 ? 0.956 17.531 15.93 1 98.75 53 GLN B CA 1
ATOM 1876 C C . GLN B 1 53 ? 1.06 18.984 16.375 1 98.75 53 GLN B C 1
ATOM 1878 O O . GLN B 1 53 ? 0.266 19.438 17.203 1 98.75 53 GLN B O 1
ATOM 1883 N N . ASN B 1 54 ? 2.037 19.688 15.812 1 98.44 54 ASN B N 1
ATOM 1884 C CA . ASN B 1 54 ? 2.166 21.141 15.969 1 98.44 54 ASN B CA 1
ATOM 1885 C C . ASN B 1 54 ? 1.382 21.891 14.891 1 98.44 54 ASN B C 1
ATOM 1887 O O . ASN B 1 54 ? 1.743 21.859 13.719 1 98.44 54 ASN B O 1
ATOM 1891 N N . GLU B 1 55 ? 0.341 22.578 15.328 1 98 55 GLU B N 1
ATOM 1892 C CA . GLU B 1 55 ? -0.595 23.219 14.406 1 98 55 GLU B CA 1
ATOM 1893 C C . GLU B 1 55 ? 0.118 24.234 13.508 1 98 55 GLU B C 1
ATOM 1895 O O . GLU B 1 55 ? -0.193 24.328 12.32 1 98 55 GLU B O 1
ATOM 1900 N N . LYS B 1 56 ? 1.025 24.984 14.047 1 98.25 56 LYS B N 1
ATOM 1901 C CA . LYS B 1 56 ? 1.745 26 13.273 1 98.25 56 LYS B CA 1
ATOM 1902 C C . LYS B 1 56 ? 2.592 25.359 12.18 1 98.25 56 LYS B C 1
ATOM 1904 O O . LYS B 1 56 ? 2.691 25.875 11.07 1 98.25 56 LYS B O 1
ATOM 1909 N N . VAL B 1 57 ? 3.236 24.219 12.531 1 98.75 57 VA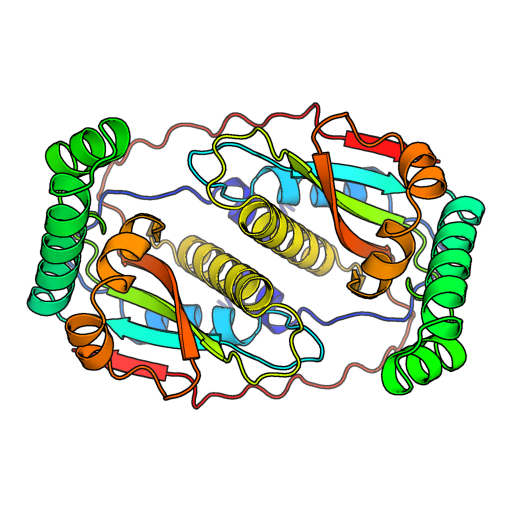L B N 1
ATOM 1910 C CA . VAL B 1 57 ? 4.066 23.5 11.57 1 98.75 57 VAL B CA 1
ATOM 1911 C C . VAL B 1 57 ? 3.186 22.922 10.461 1 98.75 57 VAL B C 1
ATOM 1913 O O . VAL B 1 57 ? 3.521 23.016 9.281 1 98.75 57 VAL B O 1
ATOM 1916 N N . ILE B 1 58 ? 2.082 22.344 10.789 1 98.81 58 ILE B N 1
ATOM 1917 C CA . ILE B 1 58 ? 1.155 21.766 9.82 1 98.81 58 ILE B CA 1
ATOM 1918 C C . ILE B 1 58 ? 0.679 22.859 8.859 1 98.81 58 ILE B C 1
ATOM 1920 O O . ILE B 1 58 ? 0.687 22.672 7.641 1 98.81 58 ILE B O 1
ATOM 1924 N N . GLU B 1 59 ? 0.306 24 9.414 1 98.69 59 GLU B N 1
ATOM 1925 C CA . GLU B 1 59 ? -0.133 25.125 8.594 1 98.69 59 GLU B CA 1
ATOM 1926 C C . GLU B 1 59 ? 0.987 25.625 7.68 1 98.69 59 GLU B C 1
ATOM 1928 O O . GLU B 1 59 ? 0.752 25.922 6.508 1 98.69 59 GLU B O 1
ATOM 1933 N N . HIS B 1 60 ? 2.141 25.734 8.266 1 98.81 60 HIS B N 1
ATOM 1934 C CA . HIS B 1 60 ? 3.297 26.188 7.496 1 98.81 60 HIS B CA 1
ATOM 1935 C C . HIS B 1 60 ? 3.547 25.266 6.297 1 98.81 60 HIS B C 1
ATOM 1937 O O . HIS B 1 60 ? 3.758 25.75 5.184 1 98.81 60 HIS B O 1
ATOM 1943 N N . ILE B 1 61 ? 3.527 23.953 6.488 1 98.94 61 ILE B N 1
ATOM 1944 C CA . ILE B 1 61 ? 3.734 22.984 5.418 1 98.94 61 ILE B CA 1
ATOM 1945 C C . ILE B 1 61 ? 2.666 23.156 4.344 1 98.94 61 ILE B C 1
ATOM 1947 O O . ILE B 1 61 ? 2.977 23.203 3.15 1 98.94 61 ILE B O 1
ATOM 1951 N N . SER B 1 62 ? 1.452 23.234 4.762 1 98.88 62 SER B N 1
ATOM 1952 C CA . SER B 1 62 ? 0.348 23.438 3.828 1 98.88 62 SER B CA 1
ATOM 1953 C C . SER B 1 62 ? 0.557 24.688 2.984 1 98.88 62 SER B C 1
ATOM 1955 O O . SER B 1 62 ? 0.44 24.641 1.758 1 98.88 62 SER B O 1
ATOM 1957 N N . ASN B 1 63 ? 0.866 25.781 3.646 1 98.75 63 ASN B N 1
ATOM 1958 C CA . ASN B 1 63 ? 1.043 27.047 2.945 1 98.75 63 ASN B CA 1
ATOM 1959 C C . ASN B 1 63 ? 2.195 26.984 1.946 1 98.75 63 ASN B C 1
ATOM 1961 O O . ASN B 1 63 ? 2.078 27.484 0.823 1 98.75 63 ASN B O 1
ATOM 1965 N N . LYS B 1 64 ? 3.275 26.422 2.373 1 98.81 64 LYS B N 1
ATOM 1966 C CA . LYS B 1 64 ? 4.434 26.312 1.493 1 98.81 64 LYS B CA 1
ATOM 1967 C C . LYS B 1 64 ? 4.129 25.438 0.284 1 98.81 64 LYS B C 1
ATOM 1969 O O . LYS B 1 64 ? 4.551 25.734 -0.834 1 98.81 64 LYS B O 1
ATOM 1974 N N . ALA B 1 65 ? 3.432 24.297 0.499 1 98.88 65 ALA B N 1
ATOM 1975 C CA . ALA B 1 65 ? 3.029 23.453 -0.62 1 98.88 65 ALA B CA 1
ATOM 1976 C C . ALA B 1 65 ? 2.182 24.219 -1.622 1 98.88 65 ALA B C 1
ATOM 1978 O O . ALA B 1 65 ? 2.41 24.141 -2.83 1 98.88 65 ALA B O 1
ATOM 1979 N N . LYS B 1 66 ? 1.259 24.969 -1.107 1 98.69 66 LYS B N 1
ATOM 1980 C CA . LYS B 1 66 ? 0.375 25.75 -1.966 1 98.69 66 LYS B CA 1
ATOM 1981 C C . LYS B 1 66 ? 1.157 26.812 -2.742 1 98.69 66 LYS B C 1
ATOM 1983 O O . LYS B 1 66 ? 0.876 27.047 -3.916 1 98.69 66 LYS B O 1
ATOM 1988 N N . GLU B 1 67 ? 2.066 27.469 -2.066 1 98.62 67 GLU B N 1
ATOM 1989 C CA . GLU B 1 67 ? 2.91 28.438 -2.748 1 98.62 67 GLU B CA 1
ATOM 1990 C C . GLU B 1 67 ? 3.625 27.812 -3.941 1 98.62 67 GLU B C 1
ATOM 1992 O O . GLU B 1 67 ? 3.684 28.406 -5.02 1 98.62 67 GLU B O 1
ATOM 1997 N N . VAL B 1 68 ? 4.184 26.641 -3.691 1 98.75 68 VAL B N 1
ATOM 1998 C CA . VAL B 1 68 ? 4.883 25.938 -4.762 1 98.75 68 VAL B CA 1
ATOM 1999 C C . VAL B 1 68 ? 3.91 25.625 -5.895 1 98.75 68 VAL B C 1
ATOM 2001 O O . VAL B 1 68 ? 4.238 25.797 -7.07 1 98.75 68 VAL B O 1
ATOM 2004 N N . MET B 1 69 ? 2.701 25.141 -5.566 1 98.62 69 MET B N 1
ATOM 2005 C CA . MET B 1 69 ? 1.699 24.797 -6.574 1 98.62 69 MET B CA 1
ATOM 2006 C C . MET B 1 69 ? 1.325 26.016 -7.398 1 98.62 69 MET B C 1
ATOM 2008 O O . MET B 1 69 ? 1.278 25.953 -8.625 1 98.62 69 MET B O 1
ATOM 2012 N N . ILE B 1 70 ? 1.11 27.125 -6.746 1 98.31 70 ILE B N 1
ATOM 2013 C CA . ILE B 1 70 ? 0.656 28.359 -7.387 1 98.31 70 ILE B CA 1
ATOM 2014 C C . ILE B 1 70 ? 1.755 28.906 -8.297 1 98.31 70 ILE B C 1
ATOM 2016 O O . ILE B 1 70 ? 1.469 29.5 -9.336 1 98.31 70 ILE B O 1
ATOM 2020 N N . SER B 1 71 ? 2.965 28.625 -7.996 1 98.12 71 SER B N 1
ATOM 2021 C CA . SER B 1 71 ? 4.098 29.109 -8.773 1 98.12 71 SER B CA 1
ATOM 2022 C C . SER B 1 71 ? 4.492 28.125 -9.859 1 98.12 71 SER B C 1
ATOM 2024 O O . SER B 1 71 ? 5.496 28.312 -10.555 1 98.12 71 SER B O 1
ATOM 2026 N N . SER B 1 72 ? 3.725 27.094 -9.961 1 96.19 72 SER B N 1
ATOM 2027 C CA . SER B 1 72 ? 4.051 26.047 -10.922 1 96.19 72 SER B CA 1
ATOM 2028 C C . SER B 1 72 ? 3.791 26.516 -12.352 1 96.19 72 SER B C 1
ATOM 2030 O O . SER B 1 72 ? 2.975 27.406 -12.586 1 96.19 72 SER B O 1
ATOM 2032 N N . GLY B 1 73 ? 4.543 26.062 -13.289 1 94.88 73 GLY B N 1
ATOM 2033 C CA . GLY B 1 73 ? 4.309 26.359 -14.695 1 94.88 73 GLY B CA 1
ATOM 2034 C C . GLY B 1 73 ? 3.164 25.562 -15.289 1 94.88 73 GLY B C 1
ATOM 2035 O O . GLY B 1 73 ? 2.809 25.766 -16.453 1 94.88 73 GLY B O 1
ATOM 2036 N N . ASP B 1 74 ? 2.578 24.719 -14.539 1 96.19 74 ASP B N 1
ATOM 2037 C CA . ASP B 1 74 ? 1.45 23.891 -14.961 1 96.19 74 ASP B CA 1
ATOM 2038 C C . ASP B 1 74 ? 0.125 24.5 -14.508 1 96.19 74 ASP B C 1
ATOM 2040 O O . ASP B 1 74 ? -0.175 24.531 -13.312 1 96.19 74 ASP B O 1
ATOM 2044 N N . ASN B 1 75 ? -0.681 24.891 -15.492 1 97.06 75 ASN B N 1
ATOM 2045 C CA . ASN B 1 75 ? -1.918 25.609 -15.195 1 97.06 75 ASN B CA 1
ATOM 2046 C C . ASN B 1 75 ? -2.848 24.781 -14.312 1 97.06 75 ASN B C 1
ATOM 2048 O O . ASN B 1 75 ? -3.521 25.312 -13.438 1 97.06 75 ASN B O 1
ATOM 2052 N N . LYS B 1 76 ? -2.947 23.516 -14.586 1 95.62 76 LYS B N 1
ATOM 2053 C CA . LYS B 1 76 ? -3.793 22.641 -13.773 1 95.62 76 LYS B CA 1
ATOM 2054 C C . LYS B 1 76 ? -3.342 22.641 -12.312 1 95.62 76 LYS B C 1
ATOM 2056 O O . LYS B 1 76 ? -4.164 22.75 -11.406 1 95.62 76 LYS B O 1
ATOM 2061 N N . ILE B 1 77 ? -2.039 22.594 -12.086 1 97.06 77 ILE B N 1
ATOM 2062 C CA . ILE B 1 77 ? -1.474 22.594 -10.742 1 97.06 77 ILE B CA 1
ATOM 2063 C C . ILE B 1 77 ? -1.71 23.953 -10.086 1 97.06 77 ILE B C 1
ATOM 2065 O O . ILE B 1 77 ? -2.047 24.031 -8.898 1 97.06 77 ILE B O 1
ATOM 2069 N N . VAL B 1 78 ? -1.549 25.016 -10.812 1 98.06 78 VAL B N 1
ATOM 2070 C CA . VAL B 1 78 ? -1.778 26.359 -10.305 1 98.06 78 VAL B CA 1
ATOM 2071 C C . VAL B 1 78 ? -3.215 26.5 -9.805 1 98.06 78 VAL B C 1
ATOM 2073 O O . VAL B 1 78 ? -3.453 27.016 -8.711 1 98.06 78 VAL B O 1
ATOM 2076 N N . GLN B 1 79 ? -4.133 25.969 -10.57 1 97.94 79 GLN B N 1
ATOM 2077 C CA . GLN B 1 79 ? -5.539 26.078 -10.203 1 97.94 79 GLN B CA 1
ATOM 2078 C C . GLN B 1 79 ? -5.832 25.266 -8.945 1 97.94 79 GLN B C 1
ATOM 2080 O O . GLN B 1 79 ? -6.605 25.688 -8.086 1 97.94 79 GLN B O 1
ATOM 2085 N N . ILE B 1 80 ? -5.207 24.094 -8.859 1 96.88 80 ILE B N 1
ATOM 2086 C CA . ILE B 1 80 ? -5.367 23.297 -7.656 1 96.88 80 ILE B CA 1
ATOM 2087 C C . ILE B 1 80 ? -4.852 24.078 -6.445 1 96.88 80 ILE B C 1
ATOM 2089 O O . ILE B 1 80 ? -5.527 24.156 -5.418 1 96.88 80 ILE B O 1
ATOM 2093 N N . GLY B 1 81 ? -3.676 24.594 -6.559 1 97.75 81 GLY B N 1
ATOM 2094 C CA . GLY B 1 81 ? -3.082 25.375 -5.477 1 97.75 81 GLY B CA 1
ATOM 2095 C C . GLY B 1 81 ? -3.928 26.547 -5.051 1 97.75 81 GLY B C 1
ATOM 2096 O O . GLY B 1 81 ? -4.105 26.797 -3.857 1 97.75 81 GLY B O 1
ATOM 2097 N N . LYS B 1 82 ? -4.43 27.281 -6.039 1 97.31 82 LYS B N 1
ATOM 2098 C CA . LYS B 1 82 ? -5.242 28.469 -5.77 1 97.31 82 LYS B CA 1
ATOM 2099 C C . LYS B 1 82 ? -6.562 28.094 -5.102 1 97.31 82 LYS B C 1
ATOM 2101 O O . LYS B 1 82 ? -7.09 28.844 -4.281 1 97.31 82 LYS B O 1
ATOM 2106 N N . GLY B 1 83 ? -7.031 26.984 -5.484 1 96.69 83 GLY B N 1
ATOM 2107 C CA . GLY B 1 83 ? -8.336 26.578 -4.988 1 96.69 83 GLY B CA 1
ATOM 2108 C C . GLY B 1 83 ? -8.266 25.766 -3.707 1 96.69 83 GLY B C 1
ATOM 2109 O O . GLY B 1 83 ? -9.273 25.562 -3.033 1 96.69 83 GLY B O 1
ATOM 2110 N N . ALA B 1 84 ? -7.102 25.375 -3.387 1 95.06 84 ALA B N 1
ATOM 2111 C CA . ALA B 1 84 ? -6.953 24.484 -2.23 1 95.06 84 ALA B CA 1
ATOM 2112 C C . ALA B 1 84 ? -6.996 25.281 -0.927 1 95.06 84 ALA B C 1
ATOM 2114 O O . ALA B 1 84 ? -6.434 26.375 -0.841 1 95.06 84 ALA B O 1
ATOM 2115 N N . GLY B 1 85 ? -7.77 24.812 0.089 1 96.62 85 GLY B N 1
ATOM 2116 C CA . GLY B 1 85 ? -7.527 25.25 1.457 1 96.62 85 GLY B CA 1
ATOM 2117 C C . GLY B 1 85 ? -6.305 24.594 2.078 1 96.62 85 GLY B C 1
ATOM 2118 O O . GLY B 1 85 ? -5.281 24.422 1.414 1 96.62 85 GLY B O 1
ATOM 2119 N N . ASN B 1 86 ? -6.367 24.406 3.391 1 98.38 86 ASN B N 1
ATOM 2120 C CA . ASN B 1 86 ? -5.328 23.594 4.023 1 98.38 86 ASN B CA 1
ATOM 2121 C C . ASN B 1 86 ? -5.258 22.203 3.416 1 98.38 86 ASN B C 1
ATOM 2123 O O . ASN B 1 86 ? -6.258 21.484 3.375 1 98.38 86 ASN B O 1
ATOM 2127 N N . ILE B 1 87 ? -4.09 21.797 2.938 1 98.75 87 ILE B N 1
ATOM 2128 C CA . ILE B 1 87 ? -4 20.562 2.166 1 98.75 87 ILE B CA 1
ATOM 2129 C C . ILE B 1 87 ? -4.215 19.359 3.088 1 98.75 87 ILE B C 1
ATOM 2131 O O . ILE B 1 87 ? -4.414 18.234 2.619 1 98.75 87 ILE B O 1
ATOM 2135 N N . PHE B 1 88 ? -4.172 19.562 4.375 1 98.88 88 PHE B N 1
ATOM 2136 C CA . PHE B 1 88 ? -4.414 18.5 5.344 1 98.88 88 PHE B CA 1
ATOM 2137 C C . PHE B 1 88 ? -5.812 18.609 5.938 1 98.88 88 PHE B C 1
ATOM 2139 O O . PHE B 1 88 ? -6.141 17.922 6.902 1 98.88 88 PHE B O 1
ATOM 2146 N N . TYR B 1 89 ? -6.637 19.578 5.5 1 98.38 89 TYR B N 1
ATOM 2147 C CA . TYR B 1 89 ? -8.031 19.766 5.879 1 98.38 89 TYR B CA 1
ATOM 2148 C C . TYR B 1 89 ? -8.156 20.078 7.367 1 98.38 89 TYR B C 1
ATOM 2150 O O . TYR B 1 89 ? -9.094 19.625 8.023 1 98.38 89 TYR B O 1
ATOM 2158 N N . GLU B 1 90 ? -7.125 20.672 7.902 1 98.19 90 GLU B N 1
ATOM 2159 C CA . GLU B 1 90 ? -7.094 21.141 9.281 1 98.19 90 GLU B CA 1
ATOM 2160 C C . GLU B 1 90 ? -7.035 19.969 10.258 1 98.19 90 GLU B C 1
ATOM 2162 O O . GLU B 1 90 ? -7.434 20.109 11.422 1 98.19 90 GLU B O 1
ATOM 2167 N N . ALA B 1 91 ? -6.625 18.828 9.789 1 98.81 91 ALA B N 1
ATOM 2168 C CA . ALA B 1 91 ? -6.438 17.688 10.695 1 98.81 91 ALA B CA 1
ATOM 2169 C C . ALA B 1 91 ? -5.406 18.016 11.773 1 98.81 91 ALA B C 1
ATOM 2171 O O . ALA B 1 91 ? -4.402 18.672 11.5 1 98.81 91 ALA B O 1
ATOM 2172 N N . PRO B 1 92 ? -5.625 17.516 12.969 1 98.88 92 PRO B N 1
ATOM 2173 C CA . PRO B 1 92 ? -4.719 17.859 14.07 1 98.88 92 PRO B CA 1
ATOM 2174 C C . PRO B 1 92 ? -3.445 17.016 14.062 1 98.88 92 PRO B C 1
ATOM 2176 O O . PRO B 1 92 ? -2.498 17.312 14.797 1 98.88 92 PRO B O 1
ATOM 2179 N N . THR B 1 93 ? -3.383 15.922 13.359 1 98.94 93 THR B N 1
ATOM 2180 C CA . THR B 1 93 ? -2.219 15.047 13.273 1 98.94 93 THR B CA 1
ATOM 2181 C C . THR B 1 93 ? -1.862 14.758 11.82 1 98.94 93 THR B C 1
ATOM 2183 O O . THR B 1 93 ? -2.732 14.406 11.023 1 98.94 93 THR B O 1
ATOM 2186 N N . VAL B 1 94 ? -0.609 14.992 11.461 1 98.94 94 VAL B N 1
ATOM 2187 C CA . VAL B 1 94 ? -0.069 14.641 10.148 1 98.94 94 VAL B CA 1
ATOM 2188 C C . VAL B 1 94 ? 1.128 13.703 10.312 1 98.94 94 VAL B C 1
ATOM 2190 O O . VAL B 1 94 ? 1.972 13.914 11.188 1 98.94 94 VAL B O 1
ATOM 2193 N N . ILE B 1 95 ? 1.163 12.648 9.578 1 99 95 ILE B N 1
ATOM 2194 C CA . ILE B 1 95 ? 2.293 11.727 9.586 1 99 95 ILE B CA 1
ATOM 2195 C C . ILE B 1 95 ? 2.943 11.695 8.203 1 99 95 ILE B C 1
ATOM 2197 O O . ILE B 1 95 ? 2.334 11.234 7.238 1 99 95 ILE B O 1
ATOM 2201 N N . VAL B 1 96 ? 4.148 12.203 8.086 1 99 96 VAL B N 1
ATOM 2202 C CA . VAL B 1 96 ? 4.93 12.109 6.859 1 99 96 VAL B CA 1
ATOM 2203 C C . VAL B 1 96 ? 5.625 10.75 6.785 1 99 96 VAL B C 1
ATOM 2205 O O . VAL B 1 96 ? 6.266 10.32 7.746 1 99 96 VAL B O 1
ATOM 2208 N N . VAL B 1 97 ? 5.484 10.078 5.699 1 98.94 97 VAL B N 1
ATOM 2209 C CA . VAL B 1 97 ? 6.059 8.75 5.504 1 98.94 97 VAL B CA 1
ATOM 2210 C C . VAL B 1 97 ? 7.211 8.828 4.508 1 98.94 97 VAL B C 1
ATOM 2212 O O . VAL B 1 97 ? 7.02 9.203 3.352 1 98.94 97 VAL B O 1
ATOM 2215 N N . SER B 1 98 ? 8.398 8.445 4.969 1 98.94 98 SER B N 1
ATOM 2216 C CA . SER B 1 98 ? 9.617 8.508 4.18 1 98.94 98 SER B CA 1
ATOM 2217 C C . SER B 1 98 ? 10.242 7.125 4.016 1 98.94 98 SER B C 1
ATOM 2219 O O . SER B 1 98 ? 10.023 6.238 4.84 1 98.94 98 SER B O 1
ATOM 2221 N N . GLY B 1 99 ? 10.898 6.941 2.904 1 98.75 99 GLY B N 1
ATOM 2222 C CA . GLY B 1 99 ? 11.539 5.668 2.623 1 98.75 99 GLY B CA 1
ATOM 2223 C C . GLY B 1 99 ? 13.055 5.754 2.604 1 98.75 99 GLY B C 1
ATOM 2224 O O . GLY B 1 99 ? 13.625 6.738 2.129 1 98.75 99 GLY B O 1
ATOM 2225 N N . ASN B 1 100 ? 13.727 4.734 3.08 1 98.5 100 ASN B N 1
ATOM 2226 C CA . ASN B 1 100 ? 15.18 4.613 3.102 1 98.5 100 ASN B CA 1
ATOM 2227 C C . ASN B 1 100 ? 15.727 4.191 1.743 1 98.5 100 ASN B C 1
ATOM 2229 O O . ASN B 1 100 ? 15.727 3.006 1.409 1 98.5 100 ASN B O 1
A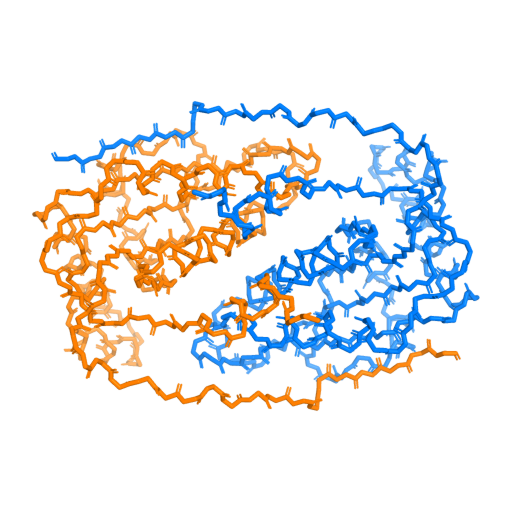TOM 2233 N N . GLN B 1 101 ? 16.328 5.047 1.049 1 96.94 101 GLN B N 1
ATOM 2234 C CA . GLN B 1 101 ? 16.781 4.793 -0.311 1 96.94 101 GLN B CA 1
ATOM 2235 C C . GLN B 1 101 ? 17.953 3.818 -0.319 1 96.94 101 GLN B C 1
ATOM 2237 O O . GLN B 1 101 ? 18.297 3.256 -1.362 1 96.94 101 GLN B O 1
ATOM 2242 N N . ASN B 1 102 ? 18.562 3.623 0.78 1 95.94 102 ASN B N 1
ATOM 2243 C CA . ASN B 1 102 ? 19.719 2.732 0.871 1 95.94 102 ASN B CA 1
ATOM 2244 C C . ASN B 1 102 ? 19.312 1.329 1.309 1 95.94 102 ASN B C 1
ATOM 2246 O O . ASN B 1 102 ? 20.156 0.447 1.455 1 95.94 102 ASN B O 1
ATOM 2250 N N . SER B 1 103 ? 18 1.128 1.522 1 95.38 103 SER B N 1
ATOM 2251 C CA . SER B 1 103 ? 17.531 -0.192 1.935 1 95.38 103 SER B CA 1
ATOM 2252 C C . SER B 1 103 ? 17.594 -1.186 0.779 1 95.38 103 SER B C 1
ATOM 2254 O O . SER B 1 103 ? 17.797 -0.794 -0.373 1 95.38 103 SER B O 1
ATOM 2256 N N . ASN B 1 104 ? 17.484 -2.438 1.062 1 91.44 104 ASN B N 1
ATOM 2257 C CA . ASN B 1 104 ? 17.469 -3.486 0.048 1 91.44 104 ASN B CA 1
ATOM 2258 C C . ASN B 1 104 ? 16.062 -3.701 -0.519 1 91.44 104 ASN B C 1
ATOM 2260 O O . ASN B 1 104 ? 15.812 -4.703 -1.188 1 91.44 104 ASN B O 1
ATOM 2264 N N . SER B 1 105 ? 14.922 -2.871 -0.277 1 88 105 SER B N 1
ATOM 2265 C CA . SER B 1 105 ? 13.516 -2.998 -0.648 1 88 105 SER B CA 1
ATOM 2266 C C . SER B 1 105 ? 13.344 -3.002 -2.164 1 88 105 SER B C 1
ATOM 2268 O O . SER B 1 105 ? 12.406 -3.613 -2.686 1 88 105 SER B O 1
ATOM 2270 N N . GLY B 1 106 ? 14.156 -2.764 -3.049 1 87.12 106 GLY B N 1
ATOM 2271 C CA . GLY B 1 106 ? 13.992 -2.543 -4.477 1 87.12 106 GLY B CA 1
ATOM 2272 C C . GLY B 1 106 ? 13.055 -1.393 -4.797 1 87.12 106 GLY B C 1
ATOM 2273 O O . GLY B 1 106 ? 13.156 -0.781 -5.863 1 87.12 106 GLY B O 1
ATOM 2274 N N . SER B 1 107 ? 12.07 -1.067 -3.967 1 94.75 107 SER B N 1
ATOM 2275 C CA . SER B 1 107 ? 11.219 0.112 -4.078 1 94.75 107 SER B CA 1
ATOM 2276 C C . SER B 1 107 ? 10.664 0.523 -2.721 1 94.75 107 SER B C 1
ATOM 2278 O O . SER B 1 107 ? 9.68 -0.046 -2.25 1 94.75 107 SER B O 1
ATOM 2280 N N . THR B 1 108 ? 11.133 1.549 -2.18 1 98.12 108 THR B N 1
ATOM 2281 C CA . THR B 1 108 ? 10.742 1.992 -0.847 1 98.12 108 THR B CA 1
ATOM 2282 C C . THR B 1 108 ? 9.328 2.576 -0.862 1 98.12 108 THR B C 1
ATOM 2284 O O . THR B 1 108 ? 8.609 2.502 0.135 1 98.12 108 THR B O 1
ATOM 2287 N N . VAL B 1 109 ? 8.906 3.162 -2.025 1 98.56 109 VAL B N 1
ATOM 2288 C CA . VAL B 1 109 ? 7.574 3.762 -2.096 1 98.56 109 VAL B CA 1
ATOM 2289 C C . VAL B 1 109 ? 6.512 2.672 -1.972 1 98.56 109 VAL B C 1
ATOM 2291 O O . VAL B 1 109 ? 5.445 2.9 -1.396 1 98.56 109 VAL B O 1
ATOM 2294 N N . VAL B 1 110 ? 6.809 1.457 -2.461 1 98.75 110 VAL B N 1
ATOM 2295 C CA . VAL B 1 110 ? 5.891 0.325 -2.377 1 98.75 110 VAL B CA 1
ATOM 2296 C C . VAL B 1 110 ? 5.754 -0.124 -0.925 1 98.75 110 VAL B C 1
ATOM 2298 O O . VAL B 1 110 ? 4.641 -0.282 -0.42 1 98.75 110 VAL B O 1
ATOM 2301 N N . ASP B 1 111 ? 6.918 -0.274 -0.208 1 98.88 111 ASP B N 1
ATOM 2302 C CA . ASP B 1 111 ? 6.902 -0.592 1.216 1 98.88 111 ASP B CA 1
ATOM 2303 C C . ASP B 1 111 ? 6.109 0.45 2.002 1 98.88 111 ASP B C 1
ATOM 2305 O O . ASP B 1 111 ? 5.258 0.102 2.824 1 98.88 111 ASP B O 1
ATOM 2309 N N . CYS B 1 112 ? 6.375 1.689 1.726 1 98.94 112 CYS B N 1
ATOM 2310 C CA . CYS B 1 112 ? 5.73 2.795 2.426 1 98.94 112 CYS B CA 1
ATOM 2311 C C . CYS B 1 112 ? 4.234 2.826 2.135 1 98.94 112 CYS B C 1
ATOM 2313 O O . CYS B 1 112 ? 3.434 3.176 3.004 1 98.94 112 CYS B O 1
ATOM 2315 N N . SER B 1 113 ? 3.842 2.479 0.905 1 98.94 113 SER B N 1
ATOM 2316 C CA . SER B 1 113 ? 2.43 2.467 0.541 1 98.94 113 SER B CA 1
ATOM 2317 C C . SER B 1 113 ? 1.666 1.404 1.324 1 98.94 113 SER B C 1
ATOM 2319 O O . SER B 1 113 ? 0.538 1.641 1.763 1 98.94 113 SER B O 1
ATOM 2321 N N . ALA B 1 114 ? 2.242 0.245 1.478 1 98.94 114 ALA B N 1
ATOM 2322 C CA . ALA B 1 114 ? 1.628 -0.782 2.314 1 98.94 114 ALA B CA 1
ATOM 2323 C C . ALA B 1 114 ? 1.462 -0.294 3.75 1 98.94 114 ALA B C 1
ATOM 2325 O O . ALA B 1 114 ? 0.418 -0.511 4.371 1 98.94 114 ALA B O 1
ATOM 2326 N N . ALA B 1 115 ? 2.492 0.35 4.266 1 98.94 115 ALA B N 1
ATOM 2327 C CA . ALA B 1 115 ? 2.443 0.89 5.621 1 98.94 115 ALA B CA 1
ATOM 2328 C C . ALA B 1 115 ? 1.346 1.941 5.758 1 98.94 115 ALA B C 1
ATOM 2330 O O . ALA B 1 115 ? 0.616 1.963 6.75 1 98.94 115 ALA B O 1
ATOM 2331 N N . ILE B 1 116 ? 1.256 2.816 4.781 1 99 116 ILE B N 1
ATOM 2332 C CA . ILE B 1 116 ? 0.232 3.855 4.785 1 99 116 ILE B CA 1
ATOM 2333 C C . ILE B 1 116 ? -1.153 3.215 4.816 1 99 116 ILE B C 1
ATOM 2335 O O . ILE B 1 116 ? -2.008 3.605 5.617 1 99 116 ILE B O 1
ATOM 2339 N N . GLU B 1 117 ? -1.371 2.225 3.961 1 99 117 GLU B N 1
ATOM 2340 C CA . GLU B 1 117 ? -2.693 1.607 3.932 1 99 117 GLU B CA 1
ATOM 2341 C C . GLU B 1 117 ? -3.021 0.94 5.266 1 99 117 GLU B C 1
ATOM 2343 O O . GLU B 1 117 ? -4.156 1.014 5.738 1 99 117 GLU B O 1
ATOM 2348 N N . ASN B 1 118 ? -2.035 0.252 5.887 1 98.94 118 ASN B N 1
ATOM 2349 C CA . ASN B 1 118 ? -2.236 -0.272 7.234 1 98.94 118 ASN B CA 1
ATOM 2350 C C . ASN B 1 118 ? -2.693 0.819 8.195 1 98.94 118 ASN B C 1
ATOM 2352 O O . ASN B 1 118 ? -3.629 0.616 8.969 1 98.94 118 ASN B O 1
ATOM 2356 N N . MET B 1 119 ? -2.057 1.946 8.18 1 99 119 MET B N 1
ATOM 2357 C CA . MET B 1 119 ? -2.371 3.035 9.102 1 99 119 MET B CA 1
ATOM 2358 C C . MET B 1 119 ? -3.77 3.582 8.844 1 99 119 MET B C 1
ATOM 2360 O O . MET B 1 119 ? -4.5 3.904 9.781 1 99 119 MET B O 1
ATOM 2364 N N . LEU B 1 120 ? -4.133 3.734 7.559 1 99 120 LEU B N 1
ATOM 2365 C CA . LEU B 1 120 ? -5.469 4.211 7.215 1 99 120 LEU B CA 1
ATOM 2366 C C . LEU B 1 120 ? -6.535 3.256 7.738 1 99 120 LEU B C 1
ATOM 2368 O O . LEU B 1 120 ? -7.551 3.693 8.289 1 99 120 LEU B O 1
ATOM 2372 N N . LEU B 1 121 ? -6.336 1.983 7.598 1 98.94 121 LEU B N 1
ATOM 2373 C CA . LEU B 1 121 ? -7.293 0.992 8.07 1 98.94 121 LEU B CA 1
ATOM 2374 C C . LEU B 1 121 ? -7.348 0.974 9.594 1 98.94 121 LEU B C 1
ATOM 2376 O O . LEU B 1 121 ? -8.422 0.815 10.18 1 98.94 121 LEU B O 1
ATOM 2380 N N . ALA B 1 122 ? -6.18 1.077 10.227 1 98.94 122 ALA B N 1
ATOM 2381 C CA . ALA B 1 122 ? -6.156 1.181 11.688 1 98.94 122 ALA B CA 1
ATOM 2382 C C . ALA B 1 122 ? -6.965 2.385 12.164 1 98.94 122 ALA B C 1
ATOM 2384 O O . ALA B 1 122 ? -7.773 2.271 13.086 1 98.94 122 ALA B O 1
ATOM 2385 N N . ALA B 1 123 ? -6.773 3.545 11.547 1 98.94 123 ALA B N 1
ATOM 2386 C CA . ALA B 1 123 ? -7.523 4.75 11.906 1 98.94 123 ALA B CA 1
ATOM 2387 C C . ALA B 1 123 ? -9.023 4.516 11.789 1 98.94 123 ALA B C 1
ATOM 2389 O O . ALA B 1 123 ? -9.781 4.832 12.703 1 98.94 123 ALA B O 1
ATOM 2390 N N . GLU B 1 124 ? -9.438 3.953 10.672 1 98.81 124 GLU B N 1
ATOM 2391 C CA . GLU B 1 124 ? -10.852 3.66 10.461 1 98.81 124 GLU B CA 1
ATOM 2392 C C . GLU B 1 124 ? -11.391 2.748 11.555 1 98.81 124 GLU B C 1
ATOM 2394 O O . GLU B 1 124 ? -12.484 2.98 12.078 1 98.81 124 GLU B O 1
ATOM 2399 N N . SER B 1 125 ? -10.641 1.747 11.938 1 98.81 125 SER B N 1
ATOM 2400 C CA . SER B 1 125 ? -11.086 0.772 12.93 1 98.81 125 SER B CA 1
ATOM 2401 C C . SER B 1 125 ? -11.203 1.405 14.312 1 98.81 125 SER B C 1
ATOM 2403 O O . SER B 1 125 ? -11.891 0.879 15.18 1 98.81 125 SER B O 1
ATOM 2405 N N . LEU B 1 126 ? -10.516 2.488 14.508 1 98.75 126 LEU B N 1
ATOM 2406 C CA . LEU B 1 126 ? -10.523 3.195 15.781 1 98.75 126 LEU B CA 1
ATOM 2407 C C . LEU B 1 126 ? -11.586 4.293 15.789 1 98.75 126 LEU B C 1
ATOM 2409 O O . LEU B 1 126 ? -11.68 5.059 16.75 1 98.75 126 LEU B O 1
ATOM 2413 N N . GLY B 1 127 ? -12.328 4.398 14.68 1 98 127 GLY B N 1
ATOM 2414 C CA . GLY B 1 127 ? -13.359 5.418 14.57 1 98 127 GLY B CA 1
ATOM 2415 C C . GLY B 1 127 ? -12.82 6.777 14.172 1 98 127 GLY B C 1
ATOM 2416 O O . GLY B 1 127 ? -13.508 7.789 14.312 1 98 127 GLY B O 1
ATOM 2417 N N . LEU B 1 128 ? -11.602 6.863 13.789 1 98.81 128 LEU B N 1
ATOM 2418 C CA . LEU B 1 128 ? -10.961 8.102 13.359 1 98.81 128 LEU B CA 1
ATOM 2419 C C . LEU B 1 128 ? -11.117 8.305 11.859 1 98.81 128 LEU B C 1
ATOM 2421 O O . LEU B 1 128 ? -11.352 7.344 11.117 1 98.81 128 LEU B O 1
ATOM 2425 N N . GLY B 1 129 ? -11.094 9.57 11.414 1 98.69 129 GLY B N 1
ATOM 2426 C CA . GLY B 1 129 ? -10.953 9.906 10 1 98.69 129 GLY B CA 1
ATOM 2427 C C . GLY B 1 129 ? -9.508 10.008 9.555 1 98.69 129 GLY B C 1
ATOM 2428 O O . GLY B 1 129 ? -8.633 10.336 10.352 1 98.69 129 GLY B O 1
ATOM 2429 N N . SER B 1 130 ? -9.258 9.742 8.32 1 98.88 130 SER B N 1
ATOM 2430 C CA . SER B 1 130 ? -7.922 9.891 7.742 1 98.88 130 SER B CA 1
ATOM 2431 C C . SER B 1 130 ? -7.988 10.102 6.234 1 98.88 130 SER B C 1
ATOM 2433 O O . SER B 1 130 ? -9.031 9.891 5.617 1 98.88 130 SER B O 1
ATOM 2435 N N . ILE B 1 131 ? -6.902 10.594 5.707 1 98.81 131 ILE B N 1
ATOM 2436 C CA . ILE B 1 131 ? -6.785 10.75 4.262 1 98.81 131 ILE B CA 1
ATOM 2437 C C . ILE B 1 131 ? -5.316 10.664 3.85 1 98.81 131 ILE B C 1
ATOM 2439 O O . ILE B 1 131 ? -4.434 11.109 4.582 1 98.81 131 ILE B O 1
ATOM 2443 N N . TRP B 1 132 ? -5.09 9.945 2.715 1 98.88 132 TRP B N 1
ATOM 2444 C CA . TRP B 1 132 ? -3.797 9.898 2.035 1 98.88 132 TRP B CA 1
ATOM 2445 C C . TRP B 1 132 ? -3.521 11.203 1.293 1 98.88 132 TRP B C 1
ATOM 2447 O O . TRP B 1 132 ? -4.27 11.578 0.388 1 98.88 132 TRP B O 1
ATOM 2457 N N . ILE B 1 133 ? -2.406 11.938 1.636 1 98.75 133 ILE B N 1
ATOM 2458 C CA . ILE B 1 133 ? -2.139 13.273 1.105 1 98.75 133 ILE B CA 1
ATOM 2459 C C . ILE B 1 133 ? -1.026 13.195 0.062 1 98.75 133 ILE B C 1
ATOM 2461 O O . ILE B 1 133 ? 0.141 12.992 0.403 1 98.75 133 ILE B O 1
ATOM 2465 N N . GLY B 1 134 ? -1.378 13.391 -1.179 1 98.19 134 GLY B N 1
ATOM 2466 C CA . GLY B 1 134 ? -0.409 13.469 -2.262 1 98.19 134 GLY B CA 1
ATOM 2467 C C . GLY B 1 134 ? 0.122 14.875 -2.484 1 98.19 134 GLY B C 1
ATOM 2468 O O . GLY B 1 134 ? 1.289 15.047 -2.836 1 98.19 134 GLY B O 1
ATOM 2469 N N . LEU B 1 135 ? -0.625 15.93 -2.213 1 98.19 135 LEU B N 1
ATOM 2470 C CA . LEU B 1 135 ? -0.275 17.312 -2.52 1 98.19 135 LEU B CA 1
ATOM 2471 C C . LEU B 1 135 ? 0.938 17.75 -1.709 1 98.19 135 LEU B C 1
ATOM 2473 O O . LEU B 1 135 ? 1.588 18.75 -2.051 1 98.19 135 LEU B O 1
ATOM 2477 N N . ILE B 1 136 ? 1.275 17 -0.676 1 98.81 136 ILE B N 1
ATOM 2478 C CA . ILE B 1 136 ? 2.428 17.359 0.143 1 98.81 136 ILE B CA 1
ATOM 2479 C C . ILE B 1 136 ? 3.707 17.234 -0.68 1 98.81 136 ILE B C 1
ATOM 2481 O O . ILE B 1 136 ? 4.754 17.766 -0.296 1 98.81 136 ILE B O 1
ATOM 2485 N N . LYS B 1 137 ? 3.695 16.531 -1.77 1 98.38 137 LYS B N 1
ATOM 2486 C CA . LYS B 1 137 ? 4.871 16.359 -2.619 1 98.38 137 LYS B CA 1
ATOM 2487 C C . LYS B 1 137 ? 5.434 17.703 -3.057 1 98.38 137 LYS B C 1
ATOM 2489 O O . LYS B 1 137 ? 6.641 17.828 -3.273 1 98.38 137 LYS B O 1
ATOM 2494 N N . PHE B 1 138 ? 4.602 18.688 -3.213 1 98.69 138 PHE B N 1
ATOM 2495 C CA . PHE B 1 138 ? 5.051 20.016 -3.609 1 98.69 138 PHE B CA 1
ATOM 2496 C C . PHE B 1 138 ? 5.883 20.656 -2.504 1 98.69 138 PHE B C 1
ATOM 2498 O O . PHE B 1 138 ? 6.859 21.359 -2.781 1 98.69 138 PHE B O 1
ATOM 2505 N N . PHE B 1 139 ? 5.508 20.422 -1.263 1 98.88 139 PHE B N 1
ATOM 2506 C CA . PHE B 1 139 ? 6.344 20.859 -0.149 1 98.88 139 PHE B CA 1
ATOM 2507 C C . PHE B 1 139 ? 7.691 20.156 -0.178 1 98.88 139 PHE B C 1
ATOM 2509 O O . PHE B 1 139 ? 8.719 20.75 0.137 1 98.88 139 PHE B O 1
ATOM 2516 N N . PHE B 1 140 ? 7.707 18.906 -0.609 1 98.88 140 PHE B N 1
ATOM 2517 C CA . PHE B 1 140 ? 8.914 18.094 -0.576 1 98.88 140 PHE B CA 1
ATOM 2518 C C . PHE B 1 140 ? 9.938 18.609 -1.587 1 98.88 140 PHE B C 1
ATOM 2520 O O . PHE B 1 140 ? 11.102 18.203 -1.559 1 98.88 140 PHE B O 1
ATOM 2527 N N . THR B 1 141 ? 9.555 19.516 -2.514 1 98.44 141 THR B N 1
ATOM 2528 C CA . THR B 1 141 ? 10.5 20.094 -3.463 1 98.44 141 THR B CA 1
ATOM 2529 C C . THR B 1 141 ? 11.336 21.172 -2.797 1 98.44 141 THR B C 1
ATOM 2531 O O . THR B 1 141 ? 12.352 21.609 -3.35 1 98.44 141 THR B O 1
ATOM 2534 N N . LEU B 1 142 ? 10.898 21.578 -1.624 1 98.5 142 LEU B N 1
ATOM 2535 C CA . LEU B 1 142 ? 11.617 22.625 -0.889 1 98.5 142 LEU B CA 1
ATOM 2536 C C . LEU B 1 142 ? 12.617 22 0.082 1 98.5 142 LEU B C 1
ATOM 2538 O O . LEU B 1 142 ? 12.328 21.859 1.273 1 98.5 142 LEU B O 1
ATOM 2542 N N . ASP B 1 143 ? 13.812 21.797 -0.408 1 97.31 143 ASP B N 1
ATOM 2543 C CA . ASP B 1 143 ? 14.828 21.047 0.325 1 97.31 143 ASP B CA 1
ATOM 2544 C C . ASP B 1 143 ? 15.078 21.656 1.698 1 97.31 143 ASP B C 1
ATOM 2546 O O . ASP B 1 143 ? 15.156 20.953 2.701 1 97.31 143 ASP B O 1
ATOM 2550 N N . ASP B 1 144 ? 15.188 22.953 1.748 1 97.12 144 ASP B N 1
ATOM 2551 C CA . ASP B 1 144 ? 15.5 23.641 3.004 1 97.12 144 ASP B CA 1
ATOM 2552 C C . ASP B 1 144 ? 14.359 23.469 4.012 1 97.12 144 ASP B C 1
ATOM 2554 O O . ASP B 1 144 ? 14.602 23.391 5.219 1 97.12 144 ASP B O 1
ATOM 2558 N N . GLU B 1 145 ? 13.109 23.422 3.551 1 98.19 145 GLU B N 1
ATOM 2559 C CA . GLU B 1 145 ? 11.953 23.25 4.426 1 98.19 145 GLU B CA 1
ATOM 2560 C C . GLU B 1 145 ? 11.867 21.797 4.926 1 98.19 145 GLU B C 1
ATOM 2562 O O . GLU B 1 145 ? 11.555 21.562 6.094 1 98.19 145 GLU B O 1
ATOM 2567 N N . VAL B 1 146 ? 12.211 20.859 4.004 1 98.38 146 VAL B N 1
ATOM 2568 C CA . VAL B 1 146 ? 12.133 19.438 4.336 1 98.38 146 VAL B CA 1
ATOM 2569 C C . VAL B 1 146 ? 13.148 19.109 5.426 1 98.38 146 VAL B C 1
ATOM 2571 O O . VAL B 1 146 ? 12.883 18.266 6.293 1 98.38 146 VAL B O 1
ATOM 2574 N N . LYS B 1 147 ? 14.266 19.734 5.445 1 96.69 147 LYS B N 1
ATOM 2575 C CA . LYS B 1 147 ? 15.305 19.516 6.453 1 96.69 147 LYS B CA 1
ATOM 2576 C C . LYS B 1 147 ? 14.773 19.781 7.855 1 96.69 147 LYS B C 1
ATOM 2578 O O . LYS B 1 147 ? 15.211 19.156 8.82 1 96.69 147 LYS B O 1
ATOM 2583 N N . LYS B 1 148 ? 13.789 20.625 7.953 1 97.12 148 LYS B N 1
ATOM 2584 C CA . LYS B 1 148 ? 13.234 21.016 9.25 1 97.12 148 LYS B CA 1
ATOM 2585 C C . LYS B 1 148 ? 12.367 19.891 9.828 1 97.12 148 LYS B C 1
ATOM 2587 O O . LYS B 1 148 ? 12.023 19.922 11.008 1 97.12 148 LYS B O 1
ATOM 2592 N N . LEU B 1 149 ? 12.055 18.922 9.039 1 98 149 LEU B N 1
ATOM 2593 C CA . LEU B 1 149 ? 11.227 17.812 9.5 1 98 149 LEU B CA 1
ATOM 2594 C C . LEU B 1 149 ? 12.078 16.75 10.188 1 98 149 LEU B C 1
ATOM 2596 O O . LEU B 1 149 ? 11.547 15.789 10.734 1 98 149 LEU B O 1
ATOM 2600 N N . ASN B 1 150 ? 13.359 16.906 10.141 1 95.56 150 ASN B N 1
ATOM 2601 C CA . ASN B 1 150 ? 14.305 16.016 10.805 1 95.56 150 ASN B CA 1
ATOM 2602 C C . ASN B 1 150 ? 14.172 14.586 10.297 1 95.56 150 ASN B C 1
ATOM 2604 O O . ASN B 1 150 ? 14.172 13.633 11.086 1 95.56 150 ASN B O 1
ATOM 2608 N N . ILE B 1 151 ? 13.922 14.445 9.055 1 97.94 151 ILE B N 1
ATOM 2609 C CA . ILE B 1 151 ? 13.961 13.148 8.406 1 97.94 151 ILE B CA 1
ATOM 2610 C C . ILE B 1 151 ? 15.398 12.641 8.328 1 97.94 151 ILE B C 1
ATOM 2612 O O . ILE B 1 151 ? 16.297 13.391 7.934 1 97.94 151 ILE B O 1
ATOM 2616 N N . PRO B 1 152 ? 15.609 11.445 8.703 1 97.62 152 PRO B N 1
ATOM 2617 C CA . PRO B 1 152 ? 16.984 10.953 8.727 1 97.62 152 PRO B CA 1
ATOM 2618 C C . PRO B 1 152 ? 17.641 10.977 7.344 1 97.62 152 PRO B C 1
ATOM 2620 O O . PRO B 1 152 ? 16.953 10.852 6.328 1 97.62 152 PRO B O 1
ATOM 2623 N N . GLU B 1 153 ? 19 11.117 7.344 1 96.44 153 GLU B N 1
ATOM 2624 C CA . GLU B 1 153 ? 19.75 11.07 6.094 1 96.44 153 GLU B CA 1
ATOM 2625 C C . GLU B 1 153 ? 19.484 9.781 5.332 1 96.44 153 GLU B C 1
ATOM 2627 O O . GLU B 1 153 ? 19.422 8.703 5.926 1 96.44 153 GLU B O 1
ATOM 2632 N N . GLY B 1 154 ? 19.344 9.875 4.031 1 96.69 154 GLY B N 1
ATOM 2633 C CA . GLY B 1 154 ? 19.125 8.703 3.199 1 96.69 154 GLY B CA 1
ATOM 2634 C C . GLY B 1 154 ? 17.656 8.383 2.99 1 96.69 154 GLY B C 1
ATOM 2635 O O . GLY B 1 154 ? 17.297 7.586 2.117 1 96.69 154 GLY B O 1
ATOM 2636 N N . TYR B 1 155 ? 16.812 8.977 3.783 1 98.19 155 TYR B N 1
ATOM 2637 C CA . TYR B 1 155 ? 15.375 8.805 3.615 1 98.19 155 TYR B CA 1
ATOM 2638 C C . TYR B 1 155 ? 14.797 9.883 2.715 1 98.19 155 TYR B C 1
ATOM 2640 O O . TYR B 1 155 ? 15.188 11.055 2.805 1 98.19 155 TYR B O 1
ATOM 2648 N N . VAL B 1 156 ? 13.852 9.453 1.902 1 98.06 156 VAL B N 1
ATOM 2649 C CA . VAL B 1 156 ? 13.125 10.375 1.036 1 98.06 156 VAL B CA 1
ATOM 2650 C C . VAL B 1 156 ? 11.633 10.352 1.391 1 98.06 156 VAL B C 1
ATOM 2652 O O . VAL B 1 156 ? 11.031 9.281 1.468 1 98.06 156 VAL B O 1
ATOM 2655 N N . PRO B 1 157 ? 11.07 11.562 1.676 1 98.81 157 PRO B N 1
ATOM 2656 C CA . PRO B 1 157 ? 9.633 11.562 1.959 1 98.81 157 PRO B CA 1
ATOM 2657 C C . PRO B 1 157 ? 8.789 11.305 0.715 1 98.81 157 PRO B C 1
ATOM 2659 O O . PRO B 1 157 ? 9.094 11.828 -0.362 1 98.81 157 PRO B O 1
ATOM 2662 N N . HIS B 1 158 ? 7.75 10.5 0.836 1 98.69 158 HIS B N 1
ATOM 2663 C CA . HIS B 1 158 ? 6.91 10.133 -0.3 1 98.69 158 HIS B CA 1
ATOM 2664 C C . HIS B 1 158 ? 5.531 10.773 -0.193 1 98.69 158 HIS B C 1
ATOM 2666 O O . HIS B 1 158 ? 5.062 11.414 -1.138 1 98.69 158 HIS B O 1
ATOM 2672 N N . TYR B 1 159 ? 4.844 10.586 0.926 1 98.81 159 TYR B N 1
ATOM 2673 C CA . TYR B 1 159 ? 3.475 11.023 1.164 1 98.81 159 TYR B CA 1
ATOM 2674 C C . TYR B 1 159 ? 3.264 11.383 2.631 1 98.81 159 TYR B C 1
ATOM 2676 O O . TYR B 1 159 ? 4.195 11.305 3.436 1 98.81 159 TYR B O 1
ATOM 2684 N N . ALA B 1 160 ? 2.109 11.844 2.914 1 98.94 160 ALA B N 1
ATOM 2685 C CA . ALA B 1 160 ? 1.648 11.969 4.293 1 98.94 160 ALA B CA 1
ATOM 2686 C C . ALA B 1 160 ? 0.23 11.43 4.453 1 98.94 160 ALA B C 1
ATOM 2688 O O . ALA B 1 160 ? -0.445 11.141 3.461 1 98.94 160 ALA B O 1
ATOM 2689 N N . ILE B 1 161 ? -0.112 11.172 5.66 1 98.94 161 ILE B N 1
ATOM 2690 C CA . ILE B 1 161 ? -1.526 11 5.973 1 98.94 161 ILE B CA 1
ATOM 2691 C C . ILE B 1 161 ? -1.951 12.023 7.02 1 98.94 161 ILE B C 1
ATOM 2693 O O . ILE B 1 161 ? -1.141 12.453 7.844 1 98.94 161 ILE B O 1
ATOM 2697 N N . ALA B 1 162 ? -3.154 12.523 6.918 1 98.94 162 ALA B N 1
ATOM 2698 C CA . ALA B 1 162 ? -3.814 13.336 7.934 1 98.94 162 ALA B CA 1
ATOM 2699 C C . ALA B 1 162 ? -4.824 12.516 8.727 1 98.94 162 ALA B C 1
ATOM 2701 O O . ALA B 1 162 ? -5.543 11.688 8.164 1 98.94 162 ALA B O 1
ATOM 2702 N N . VAL B 1 163 ? -4.828 12.711 10.031 1 98.94 163 VAL B N 1
ATOM 2703 C CA . VAL B 1 163 ? -5.664 11.898 10.906 1 98.94 163 VAL B CA 1
ATOM 2704 C C . VAL B 1 163 ? -6.316 12.789 11.969 1 98.94 163 VAL B C 1
ATOM 2706 O O . VAL B 1 163 ? -5.684 13.711 12.484 1 98.94 163 VAL B O 1
ATOM 2709 N N . GLY B 1 164 ? -7.523 12.469 12.328 1 98.94 164 GLY B N 1
ATOM 2710 C CA . GLY B 1 164 ? -8.266 13.156 13.367 1 98.94 164 GLY B CA 1
ATOM 2711 C C . GLY B 1 164 ? -9.664 12.602 13.578 1 98.94 164 GLY B C 1
ATOM 2712 O O . GLY B 1 164 ? -10.078 11.688 12.859 1 98.94 164 GLY B O 1
ATOM 2713 N N . TYR B 1 165 ? -10.305 13.133 14.602 1 98.88 165 TYR B N 1
ATOM 2714 C CA . TYR B 1 165 ? -11.719 12.805 14.773 1 98.88 165 TYR B CA 1
ATOM 2715 C C . TYR B 1 165 ? -12.562 13.422 13.664 1 98.88 165 TYR B C 1
ATOM 2717 O O . TYR B 1 165 ? -12.406 14.602 13.336 1 98.88 165 TYR B O 1
ATOM 2725 N N . LYS B 1 166 ? -13.453 12.57 13.094 1 98.12 166 LYS B N 1
ATOM 2726 C CA . LYS B 1 166 ? -14.352 13.07 12.062 1 98.12 166 LYS B CA 1
ATOM 2727 C C . LYS B 1 166 ? -15.297 14.133 12.617 1 98.12 166 LYS B C 1
ATOM 2729 O O . LYS B 1 166 ? -15.773 14.016 13.75 1 98.12 166 LYS B O 1
ATOM 2734 N N . GLN B 1 167 ? -15.484 15.18 11.797 1 97.06 167 GLN B N 1
ATOM 2735 C CA . GLN B 1 167 ? -16.547 16.109 12.164 1 97.06 167 GLN B CA 1
ATOM 2736 C C . GLN B 1 167 ? -17.891 15.406 12.258 1 97.06 167 GLN B C 1
ATOM 2738 O O . GLN B 1 167 ? -18.109 14.383 11.602 1 97.06 167 GLN B O 1
ATOM 2743 N N . ASP B 1 168 ? -18.766 15.984 13.023 1 93 168 ASP B N 1
ATOM 2744 C CA . ASP B 1 168 ? -20.094 15.398 13.164 1 93 168 ASP B CA 1
ATOM 2745 C C . ASP B 1 168 ? -20.891 15.523 11.867 1 93 168 ASP B C 1
ATOM 2747 O O . ASP B 1 168 ? -20.734 16.5 11.133 1 93 168 ASP B O 1
ATOM 2751 N N . ASN B 1 169 ? -21.688 14.625 11.531 1 88.62 169 ASN B N 1
ATOM 2752 C CA . ASN B 1 169 ? -22.688 14.641 10.461 1 88.62 169 ASN B CA 1
ATOM 2753 C C . ASN B 1 169 ? -22.031 14.805 9.094 1 88.62 169 ASN B C 1
ATOM 2755 O O . ASN B 1 169 ? -22.578 15.5 8.227 1 88.62 169 ASN B O 1
ATOM 2759 N N . ILE B 1 170 ? -20.781 14.312 9.016 1 89.88 170 ILE B N 1
ATOM 2760 C CA . ILE B 1 170 ? -20.203 14.359 7.68 1 89.88 170 ILE B CA 1
ATOM 2761 C C . ILE B 1 170 ? -20.969 13.406 6.758 1 89.88 170 ILE B C 1
ATOM 2763 O O . ILE B 1 170 ? -21.422 12.336 7.184 1 89.88 170 ILE B O 1
ATOM 2767 N N . GLU B 1 171 ? -21.281 13.93 5.648 1 87.5 171 GLU B N 1
ATOM 2768 C CA . GLU B 1 171 ? -21.906 13.109 4.629 1 87.5 171 GLU B CA 1
ATOM 2769 C C . GLU B 1 171 ? -20.859 12.43 3.738 1 87.5 171 GLU B C 1
ATOM 2771 O O . GLU B 1 171 ? -20.078 13.109 3.066 1 87.5 171 GLU B O 1
ATOM 2776 N N . LEU B 1 172 ? -20.844 11.164 3.869 1 87.94 172 LEU B N 1
ATOM 2777 C CA . LEU B 1 172 ? -19.906 10.414 3.035 1 87.94 172 LEU B CA 1
ATOM 2778 C C . LEU B 1 172 ? -20.625 9.789 1.844 1 87.94 172 LEU B C 1
ATOM 2780 O O . LEU B 1 172 ? -21.703 9.219 1.994 1 87.94 172 LEU B O 1
ATOM 2784 N N . LYS B 1 173 ? -20.031 10.141 0.718 1 85.5 173 LYS B N 1
ATOM 2785 C CA . LYS B 1 173 ? -20.578 9.508 -0.481 1 85.5 173 LYS B CA 1
ATOM 2786 C C . LYS B 1 173 ? -20.125 8.055 -0.584 1 85.5 173 LYS B C 1
ATOM 2788 O O . LYS B 1 173 ? -19 7.711 -0.212 1 85.5 173 LYS B O 1
ATOM 2793 N N . GLU B 1 174 ? -21.047 7.254 -1.07 1 88.44 174 GLU B N 1
ATOM 2794 C CA . GLU B 1 174 ? -20.688 5.867 -1.338 1 88.44 174 GLU B CA 1
ATOM 2795 C C . GLU B 1 174 ? -19.641 5.777 -2.447 1 88.44 174 GLU B C 1
ATOM 2797 O O . GLU B 1 174 ? -19.719 6.508 -3.438 1 88.44 174 GLU B O 1
ATOM 2802 N N . LYS B 1 175 ? -18.703 4.914 -2.189 1 92.62 175 LYS B N 1
ATOM 2803 C CA . LYS B 1 175 ? -17.703 4.699 -3.227 1 92.62 175 LYS B CA 1
ATOM 2804 C C . LYS B 1 175 ? -18.25 3.826 -4.352 1 92.62 175 LYS B C 1
ATOM 2806 O O . LYS B 1 175 ? -18.797 2.756 -4.102 1 92.62 175 LYS B O 1
ATOM 2811 N N . VAL B 1 176 ? -18.141 4.344 -5.57 1 96.62 176 VAL B N 1
ATOM 2812 C CA . VAL B 1 176 ? -18.5 3.547 -6.742 1 96.62 176 VAL B CA 1
ATOM 2813 C C . VAL B 1 176 ? -17.312 2.703 -7.184 1 96.62 176 VAL B C 1
ATOM 2815 O O . VAL B 1 176 ? -16.266 3.24 -7.539 1 96.62 176 VAL B O 1
ATOM 2818 N N . ILE B 1 177 ? -17.516 1.428 -7.203 1 98 177 ILE B N 1
ATOM 2819 C CA . ILE B 1 177 ? -16.422 0.499 -7.48 1 98 177 ILE B CA 1
ATOM 2820 C C . ILE B 1 177 ? -16.5 0.029 -8.93 1 98 177 ILE B C 1
ATOM 2822 O O . ILE B 1 177 ? -17.547 -0.437 -9.383 1 98 177 ILE B O 1
ATOM 2826 N N . ASN B 1 178 ? -15.43 0.251 -9.672 1 97.69 178 ASN B N 1
ATOM 2827 C CA . ASN B 1 178 ? -15.328 -0.354 -10.992 1 97.69 178 ASN B CA 1
ATOM 2828 C C . ASN B 1 178 ? -15.039 -1.85 -10.906 1 97.69 178 ASN B C 1
ATOM 2830 O O . ASN B 1 178 ? -13.938 -2.25 -10.508 1 97.69 178 ASN B O 1
ATOM 2834 N N . LYS B 1 179 ? -15.945 -2.676 -11.359 1 97.12 179 LYS B N 1
ATOM 2835 C CA . LYS B 1 179 ? -15.789 -4.121 -11.242 1 97.12 179 LYS B CA 1
ATOM 2836 C C . LYS B 1 179 ? -15.242 -4.727 -12.531 1 97.12 179 LYS B C 1
ATOM 2838 O O . LYS B 1 179 ? -14.961 -5.922 -12.594 1 97.12 179 LYS B O 1
ATOM 2843 N N . HIS B 1 180 ? -15.055 -3.959 -13.57 1 97.19 180 HIS B N 1
ATOM 2844 C CA . HIS B 1 180 ? -14.531 -4.434 -14.852 1 97.19 180 HIS B CA 1
ATOM 2845 C C . HIS B 1 180 ? -13.008 -4.387 -14.867 1 97.19 180 HIS B C 1
ATOM 2847 O O . HIS B 1 180 ? -12.414 -3.871 -15.82 1 97.19 180 HIS B O 1
ATOM 2853 N N . VAL B 1 181 ? -12.438 -4.922 -13.789 1 98.31 181 VAL B N 1
ATOM 2854 C CA . VAL B 1 181 ? -10.984 -4.855 -13.641 1 98.31 181 VAL B CA 1
ATOM 2855 C C . VAL B 1 181 ? -10.43 -6.254 -13.383 1 98.31 181 VAL B C 1
ATOM 2857 O O . VAL B 1 181 ? -9.367 -6.402 -12.773 1 98.31 181 VAL B O 1
ATOM 2860 N N . LEU B 1 182 ? -11.188 -7.277 -13.812 1 98.44 182 LEU B N 1
ATOM 2861 C CA . LEU B 1 182 ? -10.812 -8.656 -13.516 1 98.44 182 LEU B CA 1
ATOM 2862 C C . LEU B 1 182 ? -10.688 -9.477 -14.797 1 98.44 182 LEU B C 1
ATOM 2864 O O . LEU B 1 182 ? -11.5 -9.32 -15.719 1 98.44 182 LEU B O 1
ATOM 2868 N N . ASN B 1 183 ? -9.727 -10.25 -14.898 1 97.81 183 ASN B N 1
ATOM 2869 C CA . ASN B 1 183 ? -9.711 -11.383 -15.82 1 97.81 183 ASN B CA 1
ATOM 2870 C C . ASN B 1 183 ? -9.195 -12.648 -15.141 1 97.81 183 ASN B C 1
ATOM 2872 O O . ASN B 1 183 ? -8.438 -12.578 -14.172 1 97.81 183 ASN B O 1
ATOM 2876 N N . TYR B 1 184 ? -9.641 -13.82 -15.656 1 98.25 184 TYR B N 1
ATOM 2877 C CA . TYR B 1 184 ? -9.367 -15.102 -15.031 1 98.25 184 TYR B CA 1
ATOM 2878 C C . TYR B 1 184 ? -8.648 -16.031 -16 1 98.25 184 TYR B C 1
ATOM 2880 O O . TYR B 1 184 ? -8.977 -16.078 -17.188 1 98.25 184 TYR B O 1
ATOM 2888 N N . ILE B 1 185 ? -7.688 -16.688 -15.5 1 97.94 185 ILE B N 1
ATOM 2889 C CA . ILE B 1 185 ? -7.035 -17.812 -16.172 1 97.94 185 ILE B CA 1
ATOM 2890 C C . ILE B 1 185 ? -7.211 -19.078 -15.336 1 97.94 185 ILE B C 1
ATOM 2892 O O . ILE B 1 185 ? -6.504 -19.281 -14.352 1 97.94 185 ILE B O 1
ATOM 2896 N N . LYS B 1 186 ? -8.141 -20.016 -15.75 1 95.06 186 LYS B N 1
ATOM 2897 C CA . LYS B 1 186 ? -8.516 -21.203 -14.977 1 95.06 186 LYS B CA 1
ATOM 2898 C C . LYS B 1 186 ? -8.203 -22.484 -15.734 1 95.06 186 LYS B C 1
ATOM 2900 O O . LYS B 1 186 ? -8.219 -22.5 -16.969 1 95.06 186 LYS B O 1
#

Secondary structure (DSSP, 8-state):
---HHHHHHHH--B---B-SSPPPHHHHHHHHHHHHTS--GGG---EEEEEE--HHHHHHHHHHHHHHHHT-S-HHHHHHHHH---TTTT-SEEEEEEEETTSS-S-HHHHHHHHHHHHHHHHHHTTEEEEEE-GGGGGGG-HHHHGGGTPPTTEEEEEEEEEEEBPTT--PPPPPP----EEEE-/---HHHHHHHH--B---B-SSPPPHHHHHHHHHHHHTS--GGG---EEEEEE--HHHHHHHHHHHHHHHHT-S-HHHHHHHHH---TTTT-SEEEEEEEETTSSSS-HHHHHHHHHHHHHHHHHHTTEEEEEE-GGGGGGG-HHHHGGGTPPTTEEEEEEEEEEEBPTT--PPPPPP----EEEE-

InterPro domains:
  IPR000415 Nitroreductase-like [G3DSA:3.40.109.10] (1-182)
  IPR000415 Nitroreductase-like [SSF55469] (5-175)
  IPR029479 Nitroreductase [PF00881] (9-165)

Sequence (372 aa):
MSNVVIETIKSRRSIRSYKKEQISDKQLQEILDAGMHAPSSHNSQSWHFTVIQNEKVIEHISNKAKEVMISSGDNKIVQIGKGAGNIFYEAPTVIVVSGNQNSNSGSTVVDCSAAIENMLLAAESLGLGSIWIGLIKFFFTLDDEVKKLNIPEGYVPHYAIAVGYKQDNIELKEKVINKHVLNYIKMSNVVIETIKSRRSIRSYKKEQISDKQLQEILDAGMHAPSSHNSQSWHFTVIQNEKVIEHISNKAKEVMISSGDNKIVQIGKGAGNIFYEAPTVIVVSGNQNSNSGSTVVDCSAAIENMLLAAESLGLGSIWIGLIKFFFTLDDEVKKLNIPEGYVPHYAIAVGYKQDNIELKEKVINKHVLNYIK